Protein AF-A0A9N9A203-F1 (afdb_monomer_lite)

Organism: NCBI:txid144679

Structure (mmCIF, N/CA/C/O backbone):
data_AF-A0A9N9A203-F1
#
_entry.id   AF-A0A9N9A203-F1
#
loop_
_atom_site.group_PDB
_atom_site.id
_atom_site.type_symbol
_atom_site.label_atom_id
_atom_site.label_alt_id
_atom_site.label_comp_id
_atom_site.label_asym_id
_atom_site.label_entity_id
_atom_site.label_seq_id
_atom_site.pdbx_PDB_ins_code
_atom_site.Cartn_x
_atom_site.Cartn_y
_atom_site.Cartn_z
_atom_site.occupancy
_atom_site.B_iso_or_equiv
_atom_site.auth_seq_id
_atom_site.auth_comp_id
_atom_site.auth_asym_id
_atom_site.auth_atom_id
_atom_site.pdbx_PDB_model_num
ATOM 1 N N . MET A 1 1 ? 2.656 55.338 90.020 1.00 37.34 1 MET A N 1
ATOM 2 C CA . MET A 1 1 ? 3.666 54.488 89.357 1.00 37.34 1 MET A CA 1
ATOM 3 C C . MET A 1 1 ? 3.188 54.064 87.969 1.00 37.34 1 MET A C 1
ATOM 5 O O . MET A 1 1 ? 2.503 53.056 87.895 1.00 37.34 1 MET A O 1
ATOM 9 N N . ASP A 1 2 ? 3.534 54.689 86.835 1.00 36.19 2 ASP A N 1
ATOM 10 C CA . ASP A 1 2 ? 3.728 56.110 86.423 1.00 36.19 2 ASP A CA 1
ATOM 11 C C . ASP A 1 2 ? 4.082 56.111 84.905 1.00 36.19 2 ASP A C 1
ATOM 13 O O . ASP A 1 2 ? 4.699 55.153 84.449 1.00 36.19 2 ASP A O 1
ATOM 17 N N . SER A 1 3 ? 3.731 57.083 84.047 1.00 38.19 3 SER A N 1
ATOM 18 C CA . SER A 1 3 ? 2.961 58.323 84.250 1.00 38.19 3 SER A CA 1
ATOM 19 C C . SER A 1 3 ? 2.196 58.797 82.992 1.00 38.19 3 SER A C 1
ATOM 21 O O . SER A 1 3 ? 2.458 58.380 81.868 1.00 38.19 3 SER A O 1
ATOM 23 N N . THR A 1 4 ? 1.253 59.704 83.244 1.00 40.56 4 THR A N 1
ATOM 24 C CA . THR A 1 4 ? 0.396 60.546 82.383 1.00 40.56 4 THR A CA 1
ATOM 25 C C . THR A 1 4 ? 1.096 61.336 81.245 1.00 40.56 4 THR A C 1
ATOM 27 O O . THR A 1 4 ? 2.114 61.960 81.507 1.00 40.56 4 THR A O 1
ATOM 30 N N . THR A 1 5 ? 0.459 61.363 80.053 1.00 45.62 5 THR A N 1
ATOM 31 C CA . THR A 1 5 ? 0.263 62.450 79.033 1.00 45.62 5 THR A CA 1
ATOM 32 C C . THR A 1 5 ? 1.380 63.440 78.635 1.00 45.62 5 THR A C 1
ATOM 34 O O . THR A 1 5 ? 2.118 63.900 79.490 1.00 45.62 5 THR A O 1
ATOM 37 N N . ILE A 1 6 ? 1.364 63.869 77.349 1.00 46.03 6 ILE A N 1
ATOM 38 C CA . ILE A 1 6 ? 1.672 65.208 76.737 1.00 46.03 6 ILE A CA 1
ATOM 39 C C . ILE A 1 6 ? 2.126 64.968 75.271 1.00 46.03 6 ILE A C 1
ATOM 41 O O . ILE A 1 6 ? 2.871 64.019 75.056 1.00 46.03 6 ILE A O 1
ATOM 45 N N . ILE A 1 7 ? 1.842 65.744 74.212 1.00 45.97 7 ILE A N 1
ATOM 46 C CA . ILE A 1 7 ? 0.834 66.744 73.773 1.00 45.97 7 ILE A CA 1
ATOM 47 C C . ILE A 1 7 ? 1.373 67.301 72.414 1.00 45.97 7 ILE A C 1
ATOM 49 O O . ILE A 1 7 ? 2.584 67.270 72.229 1.00 45.97 7 ILE A O 1
ATOM 53 N N . GLU A 1 8 ? 0.493 67.767 71.511 1.00 40.31 8 GLU A N 1
ATOM 54 C CA . GLU A 1 8 ? 0.685 68.743 70.389 1.00 40.31 8 GLU A CA 1
ATOM 55 C C . GLU A 1 8 ? 1.878 68.633 69.391 1.00 40.31 8 GLU A C 1
ATOM 57 O O . GLU A 1 8 ? 3.028 68.374 69.716 1.00 40.31 8 GLU A O 1
ATOM 62 N N . GLU A 1 9 ? 1.584 68.641 68.084 1.00 41.91 9 GLU A N 1
ATOM 63 C CA . GLU A 1 9 ? 1.765 69.775 67.142 1.00 41.91 9 GLU A CA 1
ATOM 64 C C . GLU A 1 9 ? 3.180 70.384 67.049 1.00 41.91 9 GLU A C 1
ATOM 66 O O . GLU A 1 9 ? 3.691 70.974 67.995 1.00 41.91 9 GLU A O 1
ATOM 71 N N . THR A 1 10 ? 3.747 70.424 65.835 1.00 40.91 10 THR A N 1
ATOM 72 C CA . THR A 1 10 ? 3.875 71.699 65.089 1.00 40.91 10 THR A CA 1
ATOM 73 C C . THR A 1 10 ? 4.387 71.514 63.651 1.00 40.91 10 THR A C 1
ATOM 75 O O . THR A 1 10 ? 5.357 70.813 63.388 1.00 40.91 10 THR A O 1
ATOM 78 N N . SER A 1 11 ? 3.688 72.184 62.733 1.00 40.00 11 SER A N 1
ATOM 79 C CA . SER A 1 11 ? 4.176 72.991 61.601 1.00 40.00 11 SER A CA 1
ATOM 80 C C . SER A 1 11 ? 5.562 72.744 60.983 1.00 40.00 11 SER A C 1
ATOM 82 O O . SER A 1 11 ? 6.580 72.956 61.633 1.00 40.00 11 SER A O 1
ATOM 84 N N . ASN A 1 12 ? 5.572 72.490 59.665 1.00 38.88 12 ASN A N 1
ATOM 85 C CA . ASN A 1 12 ? 6.466 73.062 58.630 1.00 38.88 12 ASN A CA 1
ATOM 86 C C . ASN A 1 12 ? 6.168 72.363 57.281 1.00 38.88 12 ASN A C 1
ATOM 88 O O . ASN A 1 12 ? 5.884 71.171 57.279 1.00 38.88 12 ASN A O 1
ATOM 92 N N . THR A 1 13 ? 6.204 72.975 56.093 1.00 44.25 13 THR A N 1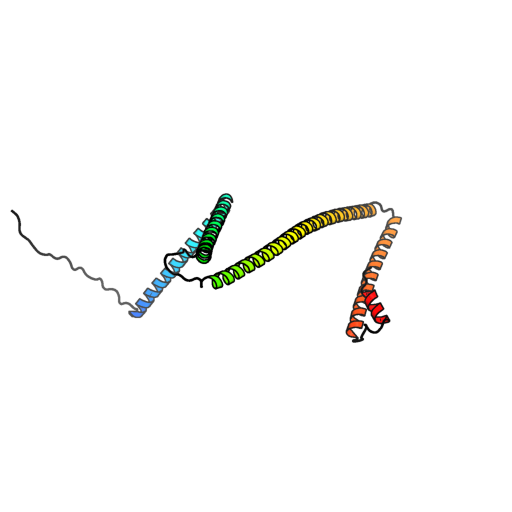
ATOM 93 C CA . THR A 1 13 ? 6.355 74.383 55.669 1.00 44.25 13 THR A CA 1
ATOM 94 C C . THR A 1 13 ? 5.707 74.508 54.283 1.00 44.25 13 THR A C 1
ATOM 96 O O . THR A 1 13 ? 5.840 73.594 53.471 1.00 44.25 13 THR A O 1
ATOM 99 N N . LEU A 1 14 ? 5.032 75.625 53.983 1.00 52.59 14 LEU A N 1
ATOM 100 C CA . LEU A 1 14 ? 4.662 75.962 52.602 1.00 52.59 14 LEU A CA 1
ATOM 101 C C . LEU A 1 14 ? 5.890 76.516 51.861 1.00 52.59 14 LEU A C 1
ATOM 103 O O . LEU A 1 14 ? 6.410 77.557 52.251 1.00 52.59 14 LEU A O 1
ATOM 107 N N . GLU A 1 15 ? 6.279 75.882 50.757 1.00 42.28 15 GLU A N 1
ATOM 108 C CA . GLU A 1 15 ? 7.056 76.512 49.680 1.00 42.28 15 GLU A CA 1
ATOM 109 C C . GLU A 1 15 ? 6.393 76.223 48.318 1.00 42.28 15 GLU A C 1
ATOM 111 O O . GLU A 1 15 ? 5.567 75.308 48.223 1.00 42.28 15 GLU A O 1
ATOM 116 N N . PRO A 1 16 ? 6.625 77.065 47.292 1.00 50.66 16 PRO A N 1
ATOM 117 C CA . PRO A 1 16 ? 5.573 77.376 46.327 1.00 50.66 16 PRO A CA 1
ATOM 118 C C . PRO A 1 16 ? 5.550 76.450 45.110 1.00 50.66 16 PRO A C 1
ATOM 120 O O . PRO A 1 16 ? 6.582 75.986 44.631 1.00 50.66 16 PRO A O 1
ATOM 123 N N . GLN A 1 17 ? 4.358 76.279 44.538 1.00 44.78 17 GLN A N 1
ATOM 124 C CA . GLN A 1 17 ? 4.190 75.751 43.185 1.00 44.78 17 GLN A CA 1
ATOM 125 C C . GLN A 1 17 ? 4.833 76.717 42.169 1.00 44.78 17 GLN A C 1
ATOM 127 O O . GLN A 1 17 ? 4.413 77.876 42.119 1.00 44.78 17 GLN A O 1
ATOM 132 N N . PRO A 1 18 ? 5.797 76.285 41.336 1.00 50.44 18 PRO A N 1
ATOM 133 C CA . PRO A 1 18 ? 6.152 77.031 40.139 1.00 50.44 18 PRO A CA 1
ATOM 134 C C . PRO A 1 18 ? 5.018 76.895 39.116 1.00 50.44 18 PRO A C 1
ATOM 136 O O . PRO A 1 18 ? 4.549 75.791 38.834 1.00 50.44 18 PRO A O 1
ATOM 139 N N . GLU A 1 19 ? 4.575 78.024 38.569 1.00 48.50 19 GLU A N 1
ATOM 140 C CA . GLU A 1 19 ? 3.502 78.072 37.575 1.00 48.50 19 GLU A CA 1
ATOM 141 C C . GLU A 1 19 ? 3.864 77.221 36.350 1.00 48.50 19 GLU A C 1
ATOM 143 O O . GLU A 1 19 ? 4.908 77.415 35.721 1.00 48.50 19 GLU A O 1
ATOM 148 N N . THR A 1 20 ? 2.998 76.268 35.996 1.00 53.94 20 THR A N 1
ATOM 149 C CA . THR A 1 20 ? 3.141 75.539 34.735 1.00 53.94 20 THR A CA 1
ATOM 150 C C . THR A 1 20 ? 2.727 76.460 33.584 1.00 53.94 20 THR A C 1
ATOM 152 O O . THR A 1 20 ? 1.673 77.098 33.664 1.00 53.94 20 THR A O 1
ATOM 155 N N . PRO A 1 21 ? 3.534 76.572 32.511 1.00 55.28 21 PRO A N 1
ATOM 156 C CA . PRO A 1 21 ? 3.180 77.407 31.372 1.00 55.28 21 PRO A CA 1
ATOM 157 C C . PRO A 1 21 ? 1.880 76.896 30.748 1.00 55.28 21 PRO A C 1
ATOM 159 O O . PRO A 1 21 ? 1.674 75.686 30.650 1.00 55.28 21 PRO A O 1
ATOM 162 N N . ALA A 1 22 ? 1.017 77.829 30.338 1.00 54.28 22 ALA A N 1
ATOM 163 C CA . ALA A 1 22 ? -0.314 77.540 29.814 1.00 54.28 22 ALA A CA 1
ATOM 164 C C . ALA A 1 22 ? -0.284 76.388 28.797 1.00 54.28 22 ALA A C 1
ATOM 166 O O . ALA A 1 22 ? 0.347 76.507 27.743 1.00 54.28 22 ALA A O 1
ATOM 167 N N . SER A 1 23 ? -0.973 75.284 29.116 1.00 57.28 23 SER A N 1
ATOM 168 C CA . SER A 1 23 ? -1.097 74.159 28.190 1.00 57.28 23 SER A CA 1
ATOM 169 C C . SER A 1 23 ? -1.767 74.663 26.914 1.00 57.28 23 SER A C 1
ATOM 171 O O . SER A 1 23 ? -2.907 75.127 26.934 1.00 57.28 23 SER A O 1
ATOM 173 N N . LEU A 1 24 ? -1.026 74.604 25.806 1.00 63.25 24 LEU A N 1
ATOM 174 C CA . LEU A 1 24 ? -1.496 74.969 24.465 1.00 63.25 24 LEU A CA 1
ATOM 175 C C . LEU A 1 24 ? -2.589 74.020 23.952 1.00 63.25 24 LEU A C 1
ATOM 177 O O . LEU A 1 24 ? -3.219 74.304 22.936 1.00 63.25 24 LEU A O 1
ATOM 181 N N . PHE A 1 25 ? -2.798 72.910 24.656 1.00 64.44 25 PHE A N 1
ATOM 182 C CA . PHE A 1 25 ? -3.767 71.876 24.352 1.00 64.44 25 PHE A CA 1
ATOM 183 C C . PHE A 1 25 ? -4.941 71.966 25.319 1.00 64.44 25 PHE A C 1
ATOM 185 O O . PHE A 1 25 ? -4.781 72.161 26.526 1.00 64.44 25 PHE A O 1
ATOM 192 N N . THR A 1 26 ? -6.150 71.784 24.798 1.00 84.44 26 THR A N 1
ATOM 193 C CA . THR A 1 26 ? -7.318 71.570 25.648 1.00 84.44 26 THR A CA 1
ATOM 194 C C . THR A 1 26 ? -7.123 70.295 26.473 1.00 84.44 26 THR A C 1
ATOM 196 O O . THR A 1 26 ? -6.464 69.351 26.040 1.00 84.44 26 THR A O 1
ATOM 199 N N . SER A 1 27 ? -7.746 70.218 27.654 1.00 83.19 27 SER A N 1
ATOM 200 C CA . SER A 1 27 ? -7.610 69.055 28.552 1.00 83.19 27 SER A CA 1
ATOM 201 C C . SER A 1 27 ? -7.903 67.705 27.877 1.00 83.19 27 SER A C 1
ATOM 203 O O . SER A 1 27 ? -7.365 66.695 28.316 1.00 83.19 27 SER A O 1
ATOM 205 N N . LYS A 1 28 ? -8.724 67.681 26.816 1.00 82.44 28 LYS A N 1
ATOM 206 C CA . LYS A 1 28 ? -9.018 66.476 26.025 1.00 82.44 28 LYS A CA 1
ATOM 207 C C . LYS A 1 28 ? -7.924 66.134 25.014 1.00 82.44 28 LYS A C 1
ATOM 209 O O . LYS A 1 28 ? -7.669 64.963 24.776 1.00 82.44 28 LYS A O 1
ATOM 214 N N . GLU A 1 29 ? -7.290 67.133 24.406 1.00 84.75 29 GLU A N 1
ATOM 215 C CA . GLU A 1 29 ? -6.154 66.917 23.503 1.00 84.75 29 GLU A CA 1
ATOM 216 C C . GLU A 1 29 ? -4.938 66.407 24.279 1.00 84.75 29 GLU A C 1
ATOM 218 O O . GLU A 1 29 ? -4.243 65.520 23.795 1.00 84.75 29 GLU A O 1
ATOM 223 N N . GLN A 1 30 ? -4.734 66.896 25.506 1.00 86.81 30 GLN A N 1
ATOM 224 C CA . GLN A 1 30 ? -3.696 66.381 26.395 1.00 86.81 30 GLN A CA 1
ATOM 225 C C . GLN A 1 30 ? -3.968 64.921 26.805 1.00 86.81 30 GLN A C 1
ATOM 227 O O . GLN A 1 30 ? -3.083 64.088 26.662 1.00 86.81 30 GLN A O 1
ATOM 232 N N . GLU A 1 31 ? -5.211 64.570 27.163 1.00 89.69 31 GLU A N 1
ATOM 233 C CA . GLU A 1 31 ? -5.604 63.173 27.431 1.00 89.69 31 GLU A CA 1
ATOM 234 C C . GLU A 1 31 ? -5.362 62.252 26.211 1.00 89.69 31 GLU A C 1
ATOM 236 O O . GLU A 1 31 ? -4.875 61.130 26.345 1.00 89.69 31 GLU A O 1
ATOM 241 N N . VAL A 1 32 ? -5.647 62.731 24.992 1.00 89.44 32 VAL A N 1
ATOM 242 C CA . VAL A 1 32 ? -5.385 61.990 23.743 1.00 89.44 32 VAL A CA 1
ATOM 243 C C . VAL A 1 32 ? -3.886 61.815 23.474 1.00 89.44 32 VAL A C 1
ATOM 245 O O . VAL A 1 32 ? -3.487 60.755 22.985 1.00 89.44 32 VAL A O 1
ATOM 248 N N . LEU A 1 33 ? -3.054 62.810 23.795 1.00 88.81 33 LEU A N 1
ATOM 249 C CA . LEU A 1 33 ? -1.595 62.698 23.698 1.00 88.81 33 LEU A CA 1
ATOM 250 C C . LEU A 1 33 ? -1.048 61.678 24.705 1.00 88.81 33 LEU A C 1
ATOM 252 O O . LEU A 1 33 ? -0.274 60.810 24.301 1.00 88.81 33 LEU A O 1
ATOM 256 N N . ASP A 1 34 ? -1.523 61.702 25.952 1.00 92.19 34 ASP A N 1
ATOM 257 C CA . ASP A 1 34 ? -1.140 60.737 26.990 1.00 92.19 34 ASP A CA 1
ATOM 258 C C . ASP A 1 34 ? -1.508 59.296 26.572 1.00 92.19 34 ASP A C 1
ATOM 260 O O . ASP A 1 34 ? -0.690 58.376 26.679 1.00 92.19 34 ASP A O 1
ATOM 264 N N . TYR A 1 35 ? -2.706 59.080 26.003 1.00 94.44 35 TYR A N 1
ATOM 265 C CA . TYR A 1 35 ? -3.080 57.776 25.436 1.00 94.44 35 TYR A CA 1
ATOM 266 C C . TYR A 1 35 ? -2.210 57.374 24.237 1.00 94.44 35 TYR A C 1
ATOM 268 O O . TYR A 1 35 ? -1.921 56.188 24.072 1.00 94.44 35 TYR A O 1
ATOM 276 N N . PHE A 1 36 ? -1.790 58.319 23.390 1.00 94.44 36 PHE A N 1
ATOM 277 C CA . PHE A 1 36 ? -0.940 58.028 22.233 1.00 94.44 36 PHE A CA 1
ATOM 278 C C . PHE A 1 36 ? 0.495 57.664 22.645 1.00 94.44 36 PHE A C 1
ATOM 280 O O . PHE A 1 36 ? 1.083 56.735 22.080 1.00 94.44 36 PHE A O 1
ATOM 287 N N . GLU A 1 37 ? 1.045 58.336 23.657 1.00 93.56 37 GLU A N 1
ATOM 288 C CA . GLU A 1 37 ? 2.329 57.984 24.266 1.00 93.56 37 GLU A CA 1
ATOM 289 C C . GLU A 1 37 ? 2.251 56.603 24.931 1.00 93.56 37 GLU A C 1
ATOM 291 O O . GLU A 1 37 ? 3.073 55.730 24.640 1.00 93.56 37 GLU A O 1
ATOM 296 N N . HIS A 1 38 ? 1.205 56.343 25.723 1.00 94.62 38 HIS A N 1
ATOM 297 C CA . HIS A 1 38 ? 0.997 55.042 26.359 1.00 94.62 38 HIS A CA 1
ATOM 298 C C . HIS A 1 38 ? 0.816 53.903 25.339 1.00 94.62 38 HIS A C 1
ATOM 300 O O . HIS A 1 38 ? 1.399 52.828 25.492 1.00 94.62 38 HIS A O 1
ATOM 306 N N . LEU A 1 39 ? 0.071 54.138 24.253 1.00 94.31 39 LEU A N 1
ATOM 307 C CA . LEU A 1 39 ? -0.080 53.184 23.153 1.00 94.31 39 LEU A CA 1
ATOM 308 C C . LEU A 1 39 ? 1.260 52.911 22.455 1.00 94.31 39 LEU A C 1
ATOM 310 O O . LEU A 1 39 ? 1.580 51.758 22.165 1.00 94.31 39 LEU A O 1
ATOM 314 N N . SER A 1 40 ? 2.059 53.952 22.215 1.00 92.94 40 SER A N 1
ATOM 315 C CA . SER A 1 40 ? 3.391 53.829 21.608 1.00 92.94 40 SER A CA 1
ATOM 316 C C . SER A 1 40 ? 4.339 53.017 22.497 1.00 92.94 40 SER A C 1
ATOM 318 O O . SER A 1 40 ? 5.032 52.122 22.007 1.00 92.94 40 SER A O 1
ATOM 320 N N . TRP A 1 41 ? 4.302 53.255 23.812 1.00 95.75 41 TRP A N 1
ATOM 321 C CA . TRP A 1 41 ? 5.045 52.489 24.812 1.00 95.75 41 TRP A CA 1
ATOM 322 C C . TRP A 1 41 ? 4.622 51.010 24.849 1.00 95.75 41 TRP A C 1
ATOM 324 O O . TRP A 1 41 ? 5.479 50.128 24.797 1.00 95.75 41 TRP A O 1
ATOM 334 N N . LEU A 1 42 ? 3.314 50.716 24.836 1.00 94.44 42 LEU A N 1
ATOM 335 C CA . LEU A 1 42 ? 2.792 49.343 24.769 1.00 94.44 42 LEU A CA 1
ATOM 336 C C . LEU A 1 42 ? 3.197 48.619 23.474 1.00 94.44 42 LEU A C 1
ATOM 338 O O . LEU A 1 42 ? 3.538 47.435 23.507 1.00 94.44 42 LEU A O 1
ATOM 342 N N . ILE A 1 43 ? 3.193 49.314 22.331 1.00 93.19 43 ILE A N 1
ATOM 343 C CA . ILE A 1 43 ? 3.655 48.758 21.049 1.00 93.19 43 ILE A CA 1
ATOM 344 C C . ILE A 1 43 ? 5.148 48.413 21.115 1.00 93.19 43 ILE A C 1
ATOM 346 O O . ILE A 1 43 ? 5.554 47.373 20.592 1.00 93.19 43 ILE A O 1
ATOM 350 N N . GLN A 1 44 ? 5.966 49.245 21.764 1.00 94.62 44 GLN A N 1
ATOM 351 C CA . GLN A 1 44 ? 7.391 48.967 21.927 1.00 94.62 44 GLN A CA 1
ATOM 352 C C . GLN A 1 44 ? 7.646 47.795 22.888 1.00 94.62 44 GLN A C 1
ATOM 354 O O . GLN A 1 44 ? 8.342 46.855 22.504 1.00 94.62 44 GLN A O 1
ATOM 359 N N . GLN A 1 45 ? 7.014 47.789 24.068 1.00 94.12 45 GLN A N 1
ATOM 360 C CA . GLN A 1 45 ? 7.040 46.661 25.011 1.00 94.12 45 GLN A CA 1
ATOM 361 C C . GLN A 1 45 ? 6.689 45.341 24.316 1.00 94.12 45 GLN A C 1
ATOM 363 O O . GLN A 1 45 ? 7.393 44.343 24.463 1.00 94.12 45 GLN A O 1
ATOM 368 N N . ARG A 1 46 ? 5.626 45.335 23.501 1.00 91.62 46 ARG A N 1
ATOM 369 C CA . ARG A 1 46 ? 5.205 44.153 22.745 1.00 91.62 46 ARG A CA 1
ATOM 370 C C . ARG A 1 46 ? 6.309 43.626 21.823 1.00 91.62 46 ARG A C 1
ATOM 372 O O . ARG A 1 46 ? 6.562 42.425 21.842 1.00 91.62 46 ARG A O 1
ATOM 379 N N . ARG A 1 47 ? 6.982 44.495 21.058 1.00 91.81 47 ARG A N 1
ATOM 380 C CA . ARG A 1 47 ? 8.100 44.090 20.179 1.00 91.81 47 ARG A CA 1
ATOM 381 C C . ARG A 1 47 ? 9.276 43.525 20.972 1.00 91.81 47 ARG A C 1
ATOM 383 O O . ARG A 1 47 ? 9.882 42.547 20.548 1.00 91.81 47 ARG A O 1
ATOM 390 N N . GLU A 1 48 ? 9.592 44.116 22.123 1.00 92.44 48 GLU A N 1
ATOM 391 C CA . GLU A 1 48 ? 10.655 43.621 23.004 1.00 92.44 48 GLU A CA 1
ATOM 392 C C . GLU A 1 48 ? 10.336 42.205 23.515 1.00 92.44 48 GLU A C 1
ATOM 394 O O . GLU A 1 48 ? 11.188 41.319 23.430 1.00 92.44 48 GLU A O 1
ATOM 399 N N . TYR A 1 49 ? 9.095 41.944 23.943 1.00 92.00 49 TYR A N 1
ATOM 400 C CA . TYR A 1 49 ? 8.656 40.599 24.331 1.00 92.00 49 TYR A CA 1
ATOM 401 C C . TYR A 1 49 ? 8.619 39.609 23.157 1.00 92.00 49 TYR A C 1
ATOM 403 O O . TYR A 1 49 ? 9.072 38.477 23.320 1.00 92.00 49 TYR A O 1
ATOM 411 N N . GLU A 1 50 ? 8.146 40.017 21.975 1.00 90.94 50 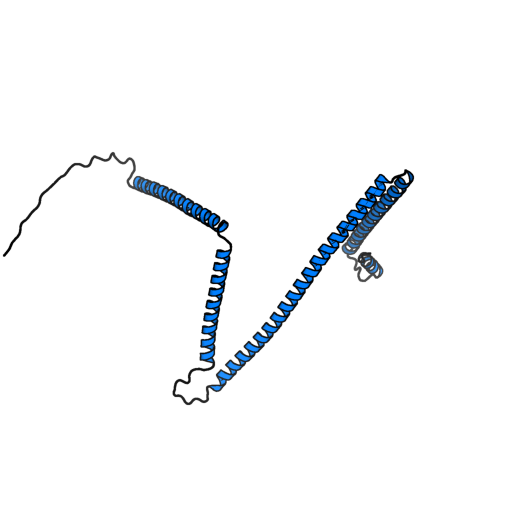GLU A N 1
ATOM 412 C CA . GLU A 1 50 ? 8.159 39.181 20.765 1.00 90.94 50 GLU A CA 1
ATOM 413 C C . GLU A 1 50 ? 9.599 38.760 20.402 1.00 90.94 50 GLU A C 1
ATOM 415 O O . GLU A 1 50 ? 9.856 37.571 20.210 1.00 90.94 50 GLU A O 1
ATOM 420 N N . HIS A 1 51 ? 10.571 39.679 20.449 1.00 89.19 51 HIS A N 1
ATOM 421 C CA . HIS A 1 51 ? 11.989 39.354 20.243 1.00 89.19 51 HIS A CA 1
ATOM 422 C C . HIS A 1 51 ? 12.594 38.467 21.345 1.00 89.19 51 HIS A C 1
ATOM 424 O O . HIS A 1 51 ? 13.451 37.630 21.054 1.00 89.19 51 HIS A O 1
ATOM 430 N N . ILE A 1 52 ? 12.176 38.611 22.609 1.00 90.38 52 ILE A N 1
ATOM 431 C CA . ILE A 1 52 ? 12.623 37.726 23.700 1.00 90.38 52 ILE A CA 1
ATOM 432 C C . ILE A 1 52 ? 12.114 36.296 23.473 1.00 90.38 52 ILE A C 1
ATOM 434 O O . ILE A 1 52 ? 12.899 35.352 23.585 1.00 90.38 52 ILE A O 1
ATOM 438 N N . ILE A 1 53 ? 10.837 36.134 23.113 1.00 85.88 53 ILE A N 1
ATOM 439 C CA . ILE A 1 53 ? 10.214 34.832 22.829 1.00 85.88 53 ILE A CA 1
ATOM 440 C C . ILE A 1 53 ? 10.863 34.182 21.604 1.00 85.88 53 ILE A C 1
ATOM 442 O O . ILE A 1 53 ? 11.204 33.000 21.640 1.00 85.88 53 ILE A O 1
ATOM 446 N N . GLU A 1 54 ? 11.101 34.945 20.537 1.00 86.50 54 GLU A N 1
ATOM 447 C CA . GLU A 1 54 ? 11.763 34.449 19.329 1.00 86.50 54 GLU A CA 1
ATOM 448 C C . GLU A 1 54 ? 13.199 33.982 19.627 1.00 86.50 54 GLU A C 1
ATOM 450 O O . GLU A 1 54 ? 13.599 32.887 19.229 1.00 86.50 54 GLU A O 1
ATOM 455 N N . ARG A 1 55 ? 13.956 34.747 20.425 1.00 83.44 55 ARG A N 1
ATOM 456 C CA . ARG A 1 55 ? 15.317 34.383 20.847 1.00 83.44 55 ARG A CA 1
ATOM 457 C C . ARG A 1 55 ? 15.349 33.150 21.753 1.00 83.44 55 ARG A C 1
ATOM 459 O O . ARG A 1 55 ? 16.255 32.329 21.616 1.00 83.44 55 ARG A O 1
ATOM 466 N N . GLN A 1 56 ? 14.380 33.001 22.658 1.00 81.19 56 GLN A N 1
ATOM 467 C CA . GLN A 1 56 ? 14.219 31.789 23.470 1.00 81.19 56 GLN A CA 1
ATOM 468 C C . GLN A 1 56 ? 13.887 30.580 22.591 1.00 81.19 56 GLN A C 1
ATOM 470 O O . GLN A 1 56 ? 14.550 29.553 22.707 1.00 81.19 56 GLN A O 1
ATOM 475 N N . THR A 1 57 ? 12.953 30.733 21.649 1.00 78.62 57 THR A N 1
ATOM 476 C CA . THR A 1 57 ? 12.570 29.690 20.684 1.00 78.62 57 THR A CA 1
ATOM 477 C C . THR A 1 57 ? 13.769 29.233 19.849 1.00 78.62 57 THR A C 1
ATOM 479 O O . THR A 1 57 ? 14.011 28.035 19.714 1.00 78.62 57 THR A O 1
ATOM 482 N N . GLN A 1 58 ? 14.578 30.168 19.341 1.00 77.06 58 GLN A N 1
ATOM 483 C CA . GLN A 1 58 ? 15.797 29.855 18.588 1.00 77.06 58 GLN A CA 1
ATOM 484 C C . GLN A 1 58 ? 16.860 29.159 19.458 1.00 77.06 58 GLN A C 1
ATOM 486 O O . GLN A 1 58 ? 17.479 28.197 19.006 1.00 77.06 58 GLN A O 1
ATOM 491 N N . GLN A 1 59 ? 17.046 29.577 20.717 1.00 74.88 59 GLN A N 1
ATOM 492 C CA . GLN A 1 59 ? 17.943 28.886 21.655 1.00 74.88 59 GLN A CA 1
ATOM 493 C C . GLN A 1 59 ? 17.453 27.480 22.021 1.00 74.88 59 GLN A C 1
ATOM 495 O O . GLN A 1 59 ? 18.270 26.580 22.209 1.00 74.88 59 GLN A O 1
ATOM 500 N N . GLU A 1 60 ? 16.144 27.273 22.137 1.00 69.56 60 GLU A N 1
ATOM 501 C CA . GLU A 1 60 ? 15.556 25.967 22.428 1.00 69.56 60 GLU A CA 1
ATOM 502 C C . GLU A 1 60 ? 15.656 25.030 21.217 1.00 69.56 60 GLU A C 1
ATOM 504 O O . GLU A 1 60 ? 16.027 23.871 21.380 1.00 69.56 60 GLU A O 1
ATOM 509 N N . GLN A 1 61 ? 15.473 25.542 19.995 1.00 64.38 61 GLN A N 1
ATOM 510 C CA . GLN A 1 61 ? 15.728 24.802 18.754 1.00 64.38 61 GLN A CA 1
ATOM 511 C C . GLN A 1 61 ? 17.213 24.440 18.575 1.00 64.38 61 GLN A C 1
ATOM 513 O O . GLN A 1 61 ? 17.521 23.306 18.212 1.00 64.38 61 GLN A O 1
ATOM 518 N N . GLN A 1 62 ? 18.142 25.350 18.887 1.00 63.56 62 GLN A N 1
ATOM 519 C CA . GLN A 1 62 ? 19.584 25.056 18.873 1.00 63.56 62 GLN A CA 1
ATOM 520 C C . GLN A 1 62 ? 19.951 23.996 19.924 1.00 63.56 62 GLN A C 1
ATOM 522 O O . GLN A 1 62 ? 20.608 23.010 19.597 1.00 63.56 62 GLN A O 1
ATOM 527 N N . LYS A 1 63 ? 19.432 24.105 21.154 1.00 60.34 63 LYS A N 1
ATOM 528 C CA . LYS A 1 63 ? 19.609 23.070 22.187 1.00 60.34 63 LYS A CA 1
ATOM 529 C C . LYS A 1 63 ? 18.949 21.740 21.820 1.00 60.34 63 LYS A C 1
ATOM 531 O O . LYS A 1 63 ? 19.476 20.698 22.193 1.00 60.34 63 LYS A O 1
ATOM 536 N N . ALA A 1 64 ? 17.831 21.744 21.097 1.00 56.03 64 ALA A N 1
ATOM 537 C CA . ALA A 1 64 ? 17.186 20.529 20.600 1.00 56.03 64 ALA A CA 1
ATOM 538 C C . ALA A 1 64 ? 17.992 19.859 19.473 1.00 56.03 64 ALA A C 1
ATOM 540 O O . ALA A 1 64 ? 17.996 18.633 19.390 1.00 56.03 64 ALA A O 1
ATOM 541 N N . ALA A 1 65 ? 18.711 20.635 18.656 1.00 58.53 65 ALA A N 1
ATOM 542 C CA . ALA A 1 65 ? 19.654 20.117 17.663 1.00 58.53 65 ALA A CA 1
ATOM 543 C C . ALA A 1 65 ? 20.944 19.552 18.296 1.00 58.53 65 ALA A C 1
ATOM 545 O O . ALA A 1 65 ? 21.539 18.626 17.748 1.00 58.53 65 ALA A O 1
ATOM 546 N N . GLU A 1 66 ? 21.361 20.074 19.454 1.00 59.78 66 GLU A N 1
ATOM 547 C CA . GLU A 1 66 ? 22.556 19.625 20.190 1.00 59.78 66 GLU A CA 1
ATOM 548 C C . GLU A 1 66 ? 22.272 18.549 21.264 1.00 59.78 66 GLU A C 1
ATOM 550 O O . GLU A 1 66 ? 23.200 17.898 21.752 1.00 59.78 66 GLU A O 1
ATOM 555 N N . SER A 1 67 ? 21.008 18.317 21.647 1.00 54.59 67 SER A N 1
ATOM 556 C CA . SER A 1 67 ? 20.645 17.294 22.641 1.00 54.59 67 SER A CA 1
ATOM 557 C C . SER A 1 67 ? 20.582 15.895 22.010 1.00 54.59 67 SER A C 1
ATOM 559 O O . SER A 1 67 ? 19.932 15.710 20.980 1.00 54.59 67 SER A O 1
ATOM 561 N N . PRO A 1 68 ? 21.203 14.863 22.614 1.00 57.91 68 PRO A N 1
ATOM 562 C CA . PRO A 1 68 ? 21.269 13.540 22.006 1.00 57.91 68 PRO A CA 1
ATOM 563 C C . PRO A 1 68 ? 19.890 12.855 21.936 1.00 57.91 68 PRO A C 1
ATOM 565 O O . PRO A 1 68 ? 19.052 13.042 22.829 1.00 57.91 68 PRO A O 1
ATOM 568 N N . PRO A 1 69 ? 19.678 11.941 20.964 1.00 63.97 69 PRO A N 1
ATOM 569 C CA . PRO A 1 69 ? 18.404 11.237 20.766 1.00 63.97 69 PRO A CA 1
ATOM 570 C C . PRO A 1 69 ? 17.928 10.441 21.994 1.00 63.97 69 PRO A C 1
ATOM 572 O O . PRO A 1 69 ? 16.748 10.114 22.098 1.00 63.97 69 PRO A O 1
ATOM 575 N N . ALA A 1 70 ? 18.809 10.169 22.962 1.00 62.28 70 ALA A N 1
ATOM 576 C CA . ALA A 1 70 ? 18.481 9.514 24.227 1.00 62.28 70 ALA A CA 1
ATOM 577 C C . ALA A 1 70 ? 17.365 10.218 25.028 1.00 62.28 70 ALA A C 1
ATOM 579 O O . ALA A 1 70 ? 16.546 9.536 25.646 1.00 62.28 70 ALA A O 1
ATOM 580 N N . ASN A 1 71 ? 17.292 11.556 25.005 1.00 68.62 71 ASN A N 1
ATOM 581 C CA . ASN A 1 71 ? 16.238 12.294 25.712 1.00 68.62 71 ASN A CA 1
ATOM 582 C C . ASN A 1 71 ? 14.887 12.196 24.988 1.00 68.62 71 ASN A C 1
ATOM 584 O O . ASN A 1 71 ? 13.867 11.968 25.637 1.00 68.62 71 ASN A O 1
ATOM 588 N N . ALA A 1 72 ? 14.883 12.273 23.654 1.00 69.94 72 ALA A N 1
ATOM 589 C CA . ALA A 1 72 ? 13.685 12.058 22.842 1.00 69.94 72 ALA A CA 1
ATOM 590 C C . ALA A 1 72 ? 13.149 10.621 22.991 1.00 69.94 72 ALA A C 1
ATOM 592 O O . ALA A 1 72 ? 11.950 10.423 23.173 1.00 69.94 72 ALA A O 1
ATOM 593 N N . ILE A 1 73 ? 14.041 9.621 23.015 1.00 75.69 73 ILE A N 1
ATOM 594 C CA . ILE A 1 73 ? 13.690 8.215 23.273 1.00 75.69 73 ILE A CA 1
ATOM 595 C C . ILE A 1 73 ? 13.098 8.051 24.680 1.00 75.69 73 ILE A C 1
ATOM 597 O O . ILE A 1 73 ? 12.055 7.415 24.823 1.00 75.69 73 ILE A O 1
ATOM 601 N N . LYS A 1 74 ? 13.696 8.657 25.717 1.00 82.81 74 LYS A N 1
ATOM 602 C CA . LYS A 1 74 ? 13.127 8.645 27.077 1.00 82.81 74 LYS A CA 1
ATOM 603 C C . LYS A 1 74 ? 11.748 9.299 27.135 1.00 82.81 74 LYS A C 1
ATOM 605 O O . LYS A 1 74 ? 10.856 8.752 27.777 1.00 82.81 74 LYS A O 1
ATOM 610 N N . LEU A 1 75 ? 11.554 10.434 26.465 1.00 82.06 75 LEU A N 1
ATOM 611 C CA . LEU A 1 75 ? 10.261 11.116 26.429 1.00 82.06 75 LEU A CA 1
ATOM 612 C C . LEU A 1 75 ? 9.196 10.257 25.727 1.00 82.06 75 LEU A C 1
ATOM 614 O O . LEU A 1 75 ? 8.092 10.128 26.247 1.00 82.06 75 LEU A O 1
ATOM 618 N N . ALA A 1 76 ? 9.547 9.598 24.617 1.00 83.25 76 ALA A N 1
ATOM 619 C CA . ALA A 1 76 ? 8.676 8.654 23.913 1.00 83.25 76 ALA A CA 1
ATOM 620 C C . ALA A 1 76 ? 8.358 7.390 24.742 1.00 83.25 76 ALA A C 1
ATOM 622 O O . ALA A 1 76 ? 7.238 6.878 24.704 1.00 83.25 76 ALA A O 1
ATOM 623 N N . GLN A 1 77 ? 9.312 6.892 25.534 1.00 86.31 77 GLN A N 1
ATOM 624 C CA . GLN A 1 77 ? 9.087 5.792 26.480 1.00 86.31 77 GLN A CA 1
ATOM 625 C C . GLN A 1 77 ? 8.157 6.204 27.629 1.00 86.31 77 GLN A C 1
ATOM 627 O O . GLN A 1 77 ? 7.275 5.441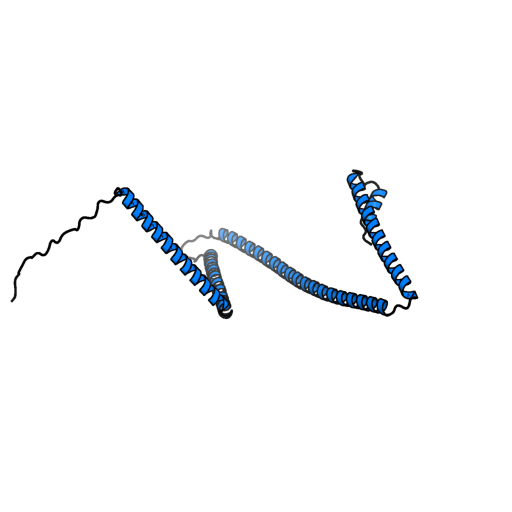 28.011 1.00 86.31 77 GLN A O 1
ATOM 632 N N . VAL A 1 78 ? 8.307 7.418 28.167 1.00 87.81 78 VAL A N 1
ATOM 633 C CA . VAL A 1 78 ? 7.429 7.928 29.232 1.00 87.81 78 VAL A CA 1
ATOM 634 C C . VAL A 1 78 ? 6.025 8.232 28.701 1.00 87.81 78 VAL A C 1
ATOM 636 O O . VAL A 1 78 ? 5.049 7.897 29.370 1.00 87.81 78 VAL A O 1
ATOM 639 N N . SER A 1 79 ? 5.891 8.804 27.500 1.00 88.75 79 SER A N 1
ATOM 640 C CA . SER A 1 79 ? 4.580 9.090 26.905 1.00 88.75 79 SER A CA 1
ATOM 641 C C . SER A 1 79 ? 3.815 7.810 26.558 1.00 88.75 79 SER A C 1
ATOM 643 O O . SER A 1 79 ? 2.645 7.694 26.917 1.00 88.75 79 SER A O 1
ATOM 645 N N . SER A 1 80 ? 4.477 6.809 25.967 1.00 89.75 80 SER A N 1
ATOM 646 C CA . SER A 1 80 ? 3.872 5.491 25.716 1.00 89.75 80 SER A CA 1
ATOM 647 C C . SER A 1 80 ? 3.513 4.752 27.011 1.00 89.75 80 SER A C 1
ATOM 649 O O . SER A 1 80 ? 2.421 4.191 27.106 1.00 89.75 80 SER A O 1
ATOM 651 N N . ALA A 1 81 ? 4.359 4.813 28.046 1.00 90.94 81 ALA A N 1
ATOM 652 C CA . ALA A 1 81 ? 4.048 4.237 29.356 1.00 90.94 81 ALA A CA 1
ATOM 653 C C . ALA A 1 81 ? 2.860 4.927 30.051 1.00 90.94 81 ALA A C 1
ATOM 655 O O . ALA A 1 81 ? 2.089 4.261 30.741 1.00 90.94 81 ALA A O 1
ATOM 656 N N . ASN A 1 82 ? 2.690 6.241 29.886 1.00 89.44 82 ASN A N 1
ATOM 657 C CA . ASN A 1 82 ? 1.538 6.962 30.431 1.00 89.44 82 ASN A CA 1
ATOM 658 C C . ASN A 1 82 ? 0.255 6.642 29.652 1.00 89.44 82 ASN A C 1
ATOM 660 O O . ASN A 1 82 ? -0.735 6.272 30.274 1.00 89.44 82 ASN A O 1
ATOM 664 N N . LEU A 1 83 ? 0.301 6.631 28.316 1.00 91.62 83 LEU A N 1
ATOM 665 C CA . LEU A 1 83 ? -0.836 6.236 27.477 1.00 91.62 83 LEU A CA 1
ATOM 666 C C . LEU A 1 83 ? -1.306 4.801 27.786 1.00 91.62 83 LEU A C 1
ATOM 668 O O . LEU A 1 83 ? -2.507 4.539 27.852 1.00 91.62 83 LEU A O 1
ATOM 672 N N . PHE A 1 84 ? -0.372 3.881 28.055 1.00 91.56 84 PHE A N 1
ATOM 673 C CA . PHE A 1 84 ? -0.700 2.532 28.523 1.00 91.56 84 PHE A CA 1
ATOM 674 C C . PHE A 1 84 ? -1.401 2.533 29.892 1.00 91.56 84 PHE A C 1
ATOM 676 O O . PHE A 1 84 ? -2.396 1.830 30.058 1.00 91.56 84 PHE A O 1
ATOM 683 N N . LYS A 1 85 ? -0.929 3.326 30.868 1.00 93.50 85 LYS A N 1
ATOM 684 C CA . LYS A 1 85 ? -1.588 3.450 32.185 1.00 93.50 85 LYS A CA 1
ATOM 685 C C . LYS A 1 85 ? -3.003 4.004 32.055 1.00 93.50 85 LYS A C 1
ATOM 687 O O . LYS A 1 85 ? -3.912 3.453 32.668 1.00 93.50 85 LYS A O 1
ATOM 692 N N . ASP A 1 86 ? -3.195 5.043 31.247 1.00 91.56 86 ASP A N 1
ATOM 693 C CA . ASP A 1 86 ? -4.507 5.661 31.046 1.00 91.56 86 ASP A CA 1
ATOM 694 C C . ASP A 1 86 ? -5.492 4.649 30.446 1.00 91.56 86 ASP A C 1
ATOM 696 O O . ASP A 1 86 ? -6.598 4.479 30.963 1.00 91.56 86 ASP A O 1
ATOM 700 N N . LYS A 1 87 ? -5.056 3.872 29.442 1.00 92.19 87 LYS A N 1
ATOM 701 C CA . LYS A 1 87 ? -5.855 2.776 28.871 1.00 92.19 87 LYS A CA 1
ATOM 702 C C . LYS A 1 87 ? -6.085 1.608 29.830 1.00 92.19 87 LYS A C 1
ATOM 704 O O . LYS A 1 87 ? -7.173 1.034 29.822 1.00 92.19 87 LYS A O 1
ATOM 709 N N . ALA A 1 88 ? -5.131 1.283 30.700 1.00 90.19 88 ALA A N 1
ATOM 710 C CA . ALA A 1 88 ? -5.333 0.288 31.752 1.00 90.19 88 ALA A CA 1
ATOM 711 C C . ALA A 1 88 ? -6.371 0.752 32.794 1.00 90.19 88 ALA A C 1
ATOM 713 O O . ALA A 1 88 ? -7.212 -0.040 33.212 1.00 90.19 88 ALA A O 1
ATOM 714 N N . ILE A 1 89 ? -6.365 2.036 33.172 1.00 93.19 89 ILE A N 1
ATOM 715 C CA . ILE A 1 89 ? -7.348 2.632 34.093 1.00 93.19 89 ILE A CA 1
ATOM 716 C C . ILE A 1 89 ? -8.740 2.699 33.446 1.00 93.19 89 ILE A C 1
ATOM 718 O O . ILE A 1 89 ? -9.733 2.393 34.105 1.00 93.19 89 ILE A O 1
ATOM 722 N N . GLU A 1 90 ? -8.831 3.072 32.168 1.00 92.75 90 GLU A N 1
ATOM 723 C CA . GLU A 1 90 ? -10.079 3.061 31.391 1.00 92.75 90 GLU A CA 1
ATOM 724 C C . GLU A 1 90 ? -10.673 1.644 31.316 1.00 92.75 90 GLU A C 1
ATOM 726 O O . GLU A 1 90 ? -11.840 1.444 31.653 1.00 92.75 90 GLU A O 1
ATOM 731 N N . SER A 1 91 ? -9.843 0.647 30.988 1.00 90.75 91 SER A N 1
ATOM 732 C CA . SER A 1 91 ? -10.230 -0.769 30.958 1.00 90.75 91 SER A CA 1
ATOM 733 C C . SER A 1 91 ? -10.663 -1.292 32.334 1.00 90.75 91 SER A C 1
ATOM 735 O O . SER A 1 91 ? -11.683 -1.968 32.445 1.00 90.75 91 SER A O 1
ATOM 737 N N . ALA A 1 92 ? -9.961 -0.920 33.411 1.00 88.00 92 ALA A N 1
ATOM 738 C CA . ALA A 1 92 ? -10.336 -1.302 34.773 1.00 88.00 92 ALA A CA 1
ATOM 739 C C . ALA A 1 92 ? -11.687 -0.698 35.197 1.00 88.00 92 ALA A C 1
ATOM 741 O O . ALA A 1 92 ? -12.512 -1.396 35.784 1.00 88.00 92 ALA A O 1
ATOM 742 N N . LYS A 1 93 ? -11.954 0.573 34.858 1.00 88.69 93 LYS A N 1
ATOM 743 C CA . LYS A 1 93 ? -13.256 1.219 35.102 1.00 88.69 93 LYS A CA 1
ATOM 744 C C . LYS A 1 93 ? -14.385 0.520 34.344 1.00 88.69 93 LYS A C 1
ATOM 746 O O . LYS A 1 93 ? -15.418 0.232 34.942 1.00 88.69 93 LYS A O 1
ATOM 751 N N . ALA A 1 94 ? -14.177 0.200 33.065 1.00 85.44 94 ALA A N 1
ATOM 752 C CA . ALA A 1 94 ? -15.141 -0.569 32.278 1.00 85.44 94 ALA A CA 1
ATOM 753 C C . ALA A 1 94 ? -15.377 -1.968 32.881 1.00 85.44 94 ALA A C 1
ATOM 755 O O . ALA A 1 94 ? -16.522 -2.394 33.021 1.00 85.44 94 ALA A O 1
ATOM 756 N N . GLY A 1 95 ? -14.312 -2.646 33.318 1.00 83.75 95 GLY A N 1
ATOM 757 C CA . GLY A 1 95 ? -14.382 -3.946 33.988 1.00 83.75 95 GLY A CA 1
ATOM 758 C C . GLY A 1 95 ? -15.189 -3.926 35.289 1.00 83.75 95 GLY A C 1
ATOM 759 O O . GLY A 1 95 ? -15.963 -4.849 35.523 1.00 83.75 95 GLY A O 1
ATOM 760 N N . ILE A 1 96 ? -15.073 -2.867 36.101 1.00 83.12 96 ILE A N 1
ATOM 761 C CA . ILE A 1 96 ? -15.876 -2.690 37.326 1.00 83.12 96 ILE A CA 1
ATOM 762 C C . ILE A 1 96 ? -17.368 -2.576 36.987 1.00 83.12 96 ILE A C 1
ATOM 764 O O . ILE A 1 96 ? -18.169 -3.294 37.576 1.00 83.12 96 ILE A O 1
ATOM 768 N N . VAL A 1 97 ? -17.741 -1.751 36.001 1.00 81.44 97 VAL A N 1
ATOM 769 C CA . VAL A 1 97 ? -19.145 -1.596 35.566 1.00 81.44 97 VAL A CA 1
ATOM 770 C C . VAL A 1 97 ? -19.709 -2.908 35.001 1.00 81.44 97 VAL A C 1
ATOM 772 O O . VAL A 1 97 ? -20.860 -3.262 35.259 1.00 81.44 97 VAL A O 1
ATOM 775 N N . ILE A 1 98 ? -18.898 -3.674 34.266 1.00 80.81 98 ILE A N 1
ATOM 776 C CA . ILE A 1 98 ? -19.279 -5.002 33.761 1.00 80.81 98 ILE A CA 1
ATOM 777 C C . ILE A 1 98 ? -19.475 -5.996 34.921 1.00 80.81 98 ILE A C 1
ATOM 779 O O . ILE A 1 98 ? -20.452 -6.737 34.931 1.00 80.81 98 ILE A O 1
ATOM 783 N N . LEU A 1 99 ? -18.600 -5.995 35.930 1.00 78.50 99 LEU A N 1
ATOM 784 C CA . LEU A 1 99 ? -18.750 -6.835 37.126 1.00 78.50 99 LEU A CA 1
ATOM 785 C C . LEU A 1 99 ? -19.988 -6.466 37.954 1.00 78.50 99 LEU A C 1
ATOM 787 O O . LEU A 1 99 ? -20.704 -7.357 38.401 1.00 78.50 99 LEU A O 1
ATOM 791 N N . GLU A 1 100 ? -20.272 -5.176 38.121 1.00 77.69 100 GLU A N 1
ATOM 792 C CA . GLU A 1 100 ? -21.437 -4.678 38.861 1.00 77.69 100 GLU A CA 1
ATOM 793 C C . GLU A 1 100 ? -22.764 -5.002 38.150 1.00 77.69 100 GLU A C 1
ATOM 795 O O . GLU A 1 100 ? -23.752 -5.331 38.805 1.00 77.69 100 GLU A O 1
ATOM 800 N N . THR A 1 101 ? -22.781 -4.994 36.812 1.00 72.12 101 THR A N 1
ATOM 801 C CA . THR A 1 101 ? -23.958 -5.386 36.012 1.00 72.12 101 THR A CA 1
ATOM 802 C C . THR A 1 101 ? -24.146 -6.902 35.902 1.00 72.12 101 THR A C 1
ATOM 804 O O . THR A 1 101 ? -25.283 -7.366 35.914 1.00 72.12 101 THR A O 1
ATOM 807 N N . LEU A 1 102 ? -23.064 -7.688 35.847 1.00 68.81 102 LEU A N 1
ATOM 808 C CA . LEU A 1 102 ? -23.113 -9.161 35.813 1.00 68.81 102 LEU A CA 1
ATOM 809 C C . LEU A 1 102 ? -23.295 -9.810 37.189 1.00 68.81 102 LEU A C 1
ATOM 811 O O . LEU A 1 102 ? -23.683 -10.973 37.296 1.00 68.81 102 LEU A O 1
ATOM 815 N N . SER A 1 103 ? -22.961 -9.100 38.258 1.00 68.31 103 SER A N 1
ATOM 816 C CA . SER A 1 103 ? -23.094 -9.568 39.634 1.00 68.31 103 SER A CA 1
ATOM 817 C C . SER A 1 103 ? -23.517 -8.412 40.536 1.00 68.31 103 SER A C 1
ATOM 819 O O . SER A 1 103 ? -22.748 -8.008 41.411 1.00 68.31 103 SER A O 1
ATOM 821 N N . PRO A 1 104 ? -24.752 -7.891 40.364 1.00 63.66 104 PRO A N 1
ATOM 822 C CA . PRO A 1 104 ? -25.309 -6.935 41.303 1.00 63.66 104 PRO A CA 1
ATOM 823 C C . PRO A 1 104 ? -25.287 -7.575 42.690 1.00 63.66 104 PRO A C 1
ATOM 825 O O . PRO A 1 104 ? -25.903 -8.622 42.925 1.00 63.66 104 PRO A O 1
ATOM 828 N N . GLN A 1 105 ? -24.512 -6.964 43.589 1.00 54.28 105 GLN A N 1
ATOM 829 C CA . GLN A 1 105 ? -24.327 -7.412 44.963 1.00 54.28 105 GLN A CA 1
ATOM 830 C C . GLN A 1 105 ? -25.712 -7.701 45.556 1.00 54.28 105 GLN A C 1
ATOM 832 O O . GLN A 1 105 ? -26.555 -6.806 45.595 1.00 54.28 105 GLN A O 1
ATOM 837 N N . ARG A 1 106 ? -25.969 -8.940 46.007 1.00 53.59 106 ARG A N 1
ATOM 838 C CA . ARG A 1 106 ? -27.240 -9.316 46.655 1.00 53.59 106 ARG A CA 1
ATOM 839 C C . ARG A 1 106 ? -27.343 -8.649 48.031 1.00 53.59 106 ARG A C 1
ATOM 841 O O . ARG A 1 106 ? -27.209 -9.302 49.064 1.00 53.59 106 ARG A O 1
ATOM 848 N N . THR A 1 107 ? -27.560 -7.341 48.048 1.00 48.00 107 THR A N 1
ATOM 849 C CA . THR A 1 107 ? -27.830 -6.550 49.241 1.00 48.00 107 THR A CA 1
ATOM 850 C C . THR A 1 107 ? -29.255 -6.831 49.701 1.00 48.00 107 THR A C 1
ATOM 852 O O . THR A 1 107 ? -30.204 -6.165 49.316 1.00 48.00 107 THR A O 1
ATOM 855 N N . SER A 1 108 ? -29.365 -7.876 50.520 1.00 52.12 108 SER A N 1
ATOM 856 C CA . SER A 1 108 ? -30.378 -8.099 51.556 1.00 52.12 108 SER A CA 1
ATOM 857 C C . SER A 1 108 ? -31.828 -7.674 51.263 1.00 52.12 108 SER A C 1
ATOM 859 O O . SER A 1 108 ? -32.170 -6.496 51.295 1.00 52.12 108 SER A O 1
ATOM 861 N N . SER A 1 109 ? -32.710 -8.680 51.224 1.00 48.09 109 SER A N 1
ATOM 862 C CA . SER A 1 109 ? -34.164 -8.558 51.449 1.00 48.09 109 SER A CA 1
ATOM 863 C C . SER A 1 109 ? -35.043 -8.120 50.268 1.00 48.09 109 SER A C 1
ATOM 865 O O . SER A 1 109 ? -35.688 -7.076 50.316 1.00 48.09 109 SER A O 1
ATOM 867 N N . SER A 1 110 ? -35.244 -9.014 49.293 1.00 41.69 110 SER A N 1
ATOM 868 C CA . SER A 1 110 ? -36.587 -9.207 48.717 1.00 41.69 110 SER A CA 1
ATOM 869 C C . SER A 1 110 ? -36.737 -10.570 48.035 1.00 41.69 110 SER A C 1
ATOM 871 O O . SER A 1 110 ? -35.884 -10.966 47.243 1.00 41.69 110 SER A O 1
ATOM 873 N N . ASN A 1 111 ? -37.841 -11.270 48.312 1.00 48.25 111 ASN A N 1
ATOM 874 C CA . ASN A 1 111 ? -38.264 -12.437 47.537 1.00 48.25 111 ASN A CA 1
ATOM 875 C C . ASN A 1 111 ? -38.786 -11.950 46.179 1.00 48.25 111 ASN A C 1
ATOM 877 O O . ASN A 1 111 ? -39.878 -11.391 46.126 1.00 48.25 111 ASN A O 1
ATOM 881 N N . ASN A 1 112 ? -38.033 -12.153 45.097 1.00 45.78 112 ASN A N 1
ATOM 882 C CA . ASN A 1 112 ? -38.497 -11.865 43.739 1.00 45.78 112 ASN A CA 1
ATOM 883 C C . AS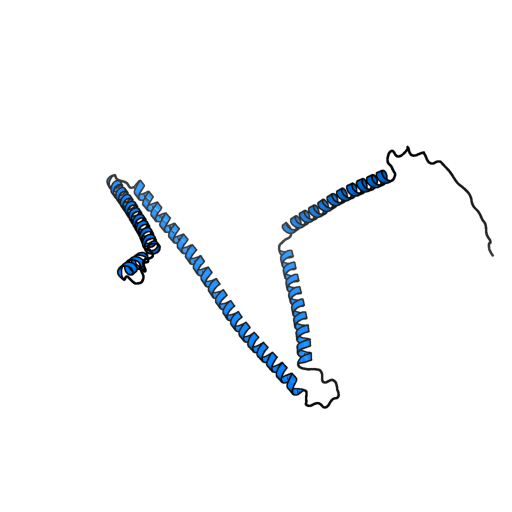N A 1 112 ? -37.828 -12.796 42.715 1.00 45.78 112 ASN A C 1
ATOM 885 O O . ASN A 1 112 ? -36.774 -12.477 42.167 1.00 45.78 112 ASN A O 1
ATOM 889 N N . ASP A 1 113 ? -38.500 -13.901 42.382 1.00 49.62 113 ASP A N 1
ATOM 890 C CA . ASP A 1 113 ? -38.124 -14.820 41.288 1.00 49.62 113 ASP A CA 1
ATOM 891 C C . ASP A 1 113 ? -38.259 -14.194 39.875 1.00 49.62 113 ASP A C 1
ATOM 893 O O . ASP A 1 113 ? -37.999 -14.840 38.863 1.00 49.62 113 ASP A O 1
ATOM 897 N N . ASN A 1 114 ? -38.617 -12.908 39.782 1.00 49.19 114 ASN A N 1
ATOM 898 C CA . ASN A 1 114 ? -38.864 -12.178 38.531 1.00 49.19 114 ASN A CA 1
ATOM 899 C C . ASN A 1 114 ? -37.625 -11.483 37.921 1.00 49.19 114 ASN A C 1
ATOM 901 O O . ASN A 1 114 ? -37.761 -10.734 36.957 1.00 49.19 114 ASN A O 1
ATOM 905 N N . LEU A 1 115 ? -36.415 -11.718 38.444 1.00 52.81 115 LEU A N 1
ATOM 906 C CA . LEU A 1 115 ? -35.155 -11.134 37.936 1.00 52.81 115 LEU A CA 1
ATOM 907 C C . LEU A 1 115 ? -34.469 -11.953 36.819 1.00 52.81 115 LEU A C 1
ATOM 909 O O . LEU A 1 115 ? -33.394 -11.579 36.352 1.00 52.81 115 LEU A O 1
ATOM 913 N N . GLN A 1 116 ? -35.060 -13.066 36.367 1.00 53.00 116 GLN A N 1
ATOM 914 C CA . GLN A 1 116 ? -34.493 -13.868 35.273 1.00 53.00 116 GLN A CA 1
ATOM 915 C C . GLN A 1 116 ? -34.493 -13.222 33.869 1.00 53.00 116 GLN A C 1
ATOM 917 O O . GLN A 1 116 ? -33.472 -13.358 33.192 1.00 53.00 116 GLN A O 1
ATOM 922 N N . PRO A 1 117 ? -35.554 -12.544 33.375 1.00 52.94 117 PRO A N 1
ATOM 923 C CA . PRO A 1 117 ? -35.637 -12.213 31.949 1.00 52.94 117 PRO A CA 1
ATOM 924 C C . PRO A 1 117 ? -34.600 -11.172 31.500 1.00 52.94 117 PRO A C 1
ATOM 926 O O . PRO A 1 117 ? -34.048 -11.303 30.412 1.00 52.94 117 PRO A O 1
ATOM 929 N N . SER A 1 118 ? -34.263 -10.189 32.342 1.00 57.59 118 SER A N 1
ATOM 930 C CA . SER A 1 118 ? -33.266 -9.158 32.010 1.00 57.59 118 SER A CA 1
ATOM 931 C C . SER A 1 118 ? -31.841 -9.708 31.888 1.00 57.59 118 SER A C 1
ATOM 933 O O . SER A 1 118 ? -31.060 -9.211 31.079 1.00 57.59 118 SER A O 1
ATOM 935 N N . ASN A 1 119 ? -31.504 -10.752 32.653 1.00 62.00 119 ASN A N 1
ATOM 936 C CA . ASN A 1 119 ? -30.196 -11.405 32.563 1.00 62.00 119 ASN A CA 1
ATOM 937 C C . ASN A 1 119 ? -30.043 -12.207 31.264 1.00 62.00 119 ASN A C 1
ATOM 939 O O . ASN A 1 119 ? -28.943 -12.264 30.721 1.00 62.00 119 ASN A O 1
ATOM 943 N N . ASN A 1 120 ? -31.125 -12.783 30.728 1.00 70.00 120 ASN A N 1
ATOM 944 C CA . ASN A 1 120 ? -31.067 -13.492 29.448 1.00 70.00 120 ASN A CA 1
ATOM 945 C C . ASN A 1 120 ? -30.765 -12.528 28.292 1.00 70.00 120 ASN A C 1
ATOM 947 O O . ASN A 1 120 ? -29.822 -12.772 27.547 1.00 70.00 120 ASN A O 1
ATOM 951 N N . THR A 1 121 ? -31.461 -11.389 28.206 1.00 80.19 121 THR A N 1
ATOM 952 C CA . THR A 1 121 ? -31.192 -10.375 27.168 1.00 80.19 121 THR A CA 1
ATOM 953 C C . THR A 1 121 ? -29.781 -9.782 27.280 1.00 80.19 121 THR A C 1
ATOM 955 O O . THR A 1 121 ? -29.131 -9.538 26.267 1.00 80.19 121 THR A O 1
ATOM 958 N N . LEU A 1 122 ? -29.262 -9.582 28.500 1.00 79.06 122 LEU A N 1
ATOM 959 C CA . LEU A 1 122 ? -27.876 -9.140 28.696 1.00 79.06 122 LEU A CA 1
ATOM 960 C C . LEU A 1 122 ? -26.864 -10.203 28.230 1.00 79.06 122 LEU A C 1
ATOM 962 O O . LEU A 1 122 ? -25.894 -9.867 27.553 1.00 79.06 122 LEU A O 1
ATOM 966 N N . ASN A 1 123 ? -27.102 -11.479 28.546 1.00 80.56 123 ASN A N 1
ATOM 967 C CA . ASN A 1 123 ? -26.255 -12.584 28.094 1.00 80.56 123 ASN A CA 1
ATOM 968 C C . ASN A 1 123 ? -26.284 -12.749 26.565 1.00 80.56 123 ASN A C 1
ATOM 970 O O . ASN A 1 123 ? -25.236 -12.973 25.967 1.00 80.56 123 ASN A O 1
ATOM 974 N N . GLU A 1 124 ? -27.440 -12.581 25.918 1.00 87.19 124 GLU A N 1
ATOM 975 C CA . GLU A 1 124 ? -27.565 -12.577 24.451 1.00 87.19 124 GLU A CA 1
ATOM 976 C C . GLU A 1 124 ? -26.725 -11.459 23.811 1.00 87.19 124 GLU A C 1
ATOM 978 O O . GLU A 1 124 ? -25.971 -11.716 22.873 1.00 87.19 124 GLU A O 1
ATOM 983 N N . LEU A 1 125 ? -26.769 -10.239 24.361 1.00 87.69 125 LEU A N 1
ATOM 984 C CA . LEU A 1 125 ? -25.945 -9.116 23.891 1.00 87.69 125 LEU A CA 1
ATOM 985 C C . LEU A 1 125 ? -24.440 -9.346 24.105 1.00 87.69 125 LEU A C 1
ATOM 987 O O . LEU A 1 125 ? -23.630 -8.922 23.281 1.00 87.69 125 LEU A O 1
ATOM 991 N N . ILE A 1 126 ? -24.051 -10.025 25.187 1.00 86.50 126 ILE A N 1
ATOM 992 C CA . ILE A 1 126 ? -22.655 -10.404 25.449 1.00 86.50 126 ILE A CA 1
ATOM 993 C C . ILE A 1 126 ? -22.181 -11.472 24.459 1.00 86.50 126 ILE A C 1
ATOM 995 O O . ILE A 1 126 ? -21.082 -11.350 23.921 1.00 86.50 126 ILE A O 1
ATOM 999 N N . LEU A 1 127 ? -23.013 -12.475 24.170 1.00 91.06 127 LEU A N 1
ATOM 1000 C CA . LEU A 1 127 ? -22.701 -13.506 23.181 1.00 91.06 127 LEU A CA 1
ATOM 1001 C C . LEU A 1 127 ? -22.577 -12.917 21.771 1.00 91.06 127 LEU A C 1
ATOM 1003 O O . LEU A 1 127 ? -21.631 -13.260 21.066 1.00 91.06 127 LEU A O 1
ATOM 1007 N N . GLU A 1 128 ? -23.457 -11.992 21.373 1.00 93.62 128 GLU A N 1
ATOM 1008 C CA . GLU A 1 128 ? -23.344 -11.330 20.066 1.00 93.62 128 GLU A CA 1
ATOM 1009 C C . GLU A 1 128 ? -22.126 -10.396 20.000 1.00 93.62 128 GLU A C 1
ATOM 1011 O O . GLU A 1 128 ? -21.414 -10.395 18.996 1.00 93.62 128 GLU A O 1
ATOM 1016 N N . ARG A 1 129 ? -21.799 -9.672 21.084 1.00 92.75 129 ARG A N 1
ATOM 1017 C CA . ARG A 1 129 ? -20.529 -8.931 21.189 1.00 92.75 129 ARG A CA 1
ATOM 1018 C C . ARG A 1 129 ? -19.338 -9.860 20.959 1.00 92.75 129 ARG A C 1
ATOM 1020 O O . ARG A 1 129 ? -18.463 -9.529 20.165 1.00 92.75 129 ARG A O 1
ATOM 1027 N N . ASP A 1 130 ? -19.290 -11.002 21.638 1.00 94.25 130 ASP A N 1
ATOM 1028 C CA . ASP A 1 130 ? -18.152 -11.924 21.558 1.00 94.25 130 ASP A CA 1
ATOM 1029 C C . ASP A 1 130 ? -18.068 -12.620 20.193 1.00 94.25 130 ASP A C 1
ATOM 1031 O O . ASP A 1 130 ? -16.966 -12.830 19.677 1.00 94.25 130 ASP A O 1
ATOM 1035 N N . ARG A 1 131 ? -19.215 -12.873 19.549 1.00 96.00 131 ARG A N 1
ATOM 1036 C CA . ARG A 1 131 ? -19.305 -13.313 18.150 1.00 96.00 131 ARG A CA 1
ATOM 1037 C C . ARG A 1 131 ? -18.680 -12.278 17.210 1.00 96.00 131 ARG A C 1
ATOM 1039 O O . ARG A 1 131 ? -17.748 -12.611 16.480 1.00 96.00 131 ARG A O 1
ATOM 1046 N N . LEU A 1 132 ? -19.118 -11.019 17.293 1.00 96.25 132 LEU A N 1
ATOM 1047 C CA . LEU A 1 132 ? -18.621 -9.914 16.464 1.00 96.25 132 LEU A CA 1
ATOM 1048 C C . LEU A 1 132 ? -17.136 -9.608 16.711 1.00 96.25 132 LEU A C 1
ATOM 1050 O O . LEU A 1 132 ? -16.395 -9.366 15.762 1.00 96.25 132 LEU A O 1
ATOM 1054 N N . VAL A 1 133 ? -16.672 -9.657 17.964 1.00 96.81 133 VAL A N 1
ATOM 1055 C CA . VAL A 1 133 ? -15.248 -9.495 18.307 1.00 96.81 133 VAL A CA 1
ATOM 1056 C C . VAL A 1 133 ? -14.414 -10.639 17.728 1.00 96.81 133 VAL A C 1
ATOM 1058 O O . VAL A 1 133 ? -13.327 -10.391 17.211 1.00 96.81 133 VAL A O 1
ATOM 1061 N N . THR A 1 134 ? -14.918 -11.874 17.749 1.00 96.38 134 THR A N 1
ATOM 1062 C CA . THR A 1 134 ? -14.225 -13.029 17.156 1.00 96.38 134 THR A CA 1
ATOM 1063 C C . THR A 1 134 ? -14.153 -12.922 15.628 1.00 96.38 134 THR A C 1
ATOM 1065 O O . THR A 1 134 ? -13.088 -13.146 15.050 1.00 96.38 134 THR A O 1
ATOM 1068 N N . GLU A 1 135 ? -15.243 -12.519 14.966 1.00 96.06 135 GLU A N 1
ATOM 1069 C CA . GLU A 1 135 ? -15.263 -12.249 13.520 1.00 96.06 135 GLU A CA 1
ATOM 1070 C C . GLU A 1 135 ? -14.314 -11.101 13.142 1.00 96.06 135 GLU A C 1
ATOM 1072 O O . GLU A 1 135 ? -13.532 -11.231 12.199 1.00 96.06 135 GLU A O 1
ATOM 1077 N N . PHE A 1 136 ? -14.311 -10.010 13.914 1.00 96.38 136 PHE A N 1
ATOM 1078 C CA . PHE A 1 136 ? -13.391 -8.888 13.728 1.00 96.38 136 PHE A CA 1
ATOM 1079 C C . PHE A 1 136 ? -11.924 -9.302 13.892 1.00 96.38 136 PHE A C 1
ATOM 1081 O O . PHE A 1 136 ? -11.101 -8.975 13.040 1.00 96.38 136 PHE A O 1
ATOM 1088 N N . LEU A 1 137 ? -11.583 -10.045 14.951 1.00 96.50 137 LEU A N 1
ATOM 1089 C CA . LEU A 1 137 ? -10.216 -10.517 15.188 1.00 96.50 137 LEU A CA 1
ATOM 1090 C C . LEU A 1 137 ? -9.740 -11.462 14.080 1.00 96.50 137 LEU A C 1
ATOM 1092 O O . LEU A 1 137 ? -8.580 -11.379 13.676 1.00 96.50 137 LEU A O 1
ATOM 1096 N N . LYS A 1 138 ? -10.630 -12.308 13.548 1.00 97.50 138 LYS A N 1
ATOM 1097 C CA . LYS A 1 138 ? -10.339 -13.153 12.385 1.00 97.50 138 LYS A CA 1
ATOM 1098 C C . LYS A 1 138 ? -10.039 -12.307 11.141 1.00 97.50 138 LYS A C 1
ATOM 1100 O O . LYS A 1 138 ? -8.965 -12.459 10.567 1.00 97.50 138 LYS A O 1
ATOM 1105 N N . MET A 1 139 ? -10.926 -11.380 10.770 1.00 96.62 139 MET A N 1
ATOM 1106 C CA . MET A 1 139 ? -10.712 -10.489 9.616 1.00 96.62 139 MET A CA 1
ATOM 1107 C C . MET A 1 139 ? -9.453 -9.622 9.776 1.00 96.62 139 MET A C 1
ATOM 1109 O O . MET A 1 139 ? -8.727 -9.382 8.814 1.00 96.62 139 MET A O 1
ATOM 1113 N N . HIS A 1 140 ? -9.152 -9.175 10.997 1.00 96.94 140 HIS A N 1
ATOM 1114 C CA . HIS A 1 140 ? -7.934 -8.425 11.293 1.00 96.94 140 HIS A CA 1
ATOM 1115 C C . HIS A 1 140 ? -6.668 -9.284 11.137 1.00 96.94 140 HIS A C 1
ATOM 1117 O O . HIS A 1 140 ? -5.658 -8.796 10.634 1.00 96.94 140 HIS A O 1
ATOM 1123 N N . HIS A 1 141 ? -6.719 -10.565 11.515 1.00 96.88 141 HIS A N 1
ATOM 1124 C CA . HIS A 1 141 ? -5.615 -11.500 11.297 1.00 96.88 141 HIS A CA 1
ATOM 1125 C C . HIS A 1 141 ? -5.372 -11.761 9.804 1.00 96.88 141 HIS A C 1
ATOM 1127 O O . HIS A 1 141 ? -4.237 -11.639 9.349 1.00 96.88 141 HIS A O 1
ATOM 1133 N N . GLU A 1 142 ? -6.436 -12.020 9.036 1.00 97.31 142 GLU A N 1
ATOM 1134 C CA . GLU A 1 142 ? -6.381 -12.194 7.575 1.00 97.31 142 GLU A CA 1
ATOM 1135 C C . GLU A 1 142 ? -5.806 -10.942 6.879 1.00 97.31 142 GLU A C 1
ATOM 1137 O O . GLU A 1 142 ? -4.961 -11.048 5.989 1.00 97.31 142 GLU A O 1
ATOM 1142 N N . LEU A 1 143 ? -6.177 -9.739 7.339 1.00 97.31 143 LEU A N 1
ATOM 1143 C CA . LEU A 1 143 ? -5.619 -8.474 6.850 1.00 97.31 143 LEU A CA 1
ATOM 1144 C C . LEU A 1 143 ? -4.113 -8.335 7.142 1.00 97.31 143 LEU A C 1
ATOM 1146 O O . LEU A 1 143 ? -3.357 -7.902 6.270 1.00 97.31 143 LEU A O 1
ATOM 1150 N N . LEU A 1 144 ? -3.663 -8.698 8.348 1.00 97.31 144 LEU A N 1
ATOM 1151 C CA . LEU A 1 144 ? -2.242 -8.667 8.717 1.00 97.31 144 LEU A CA 1
ATOM 1152 C C . LEU A 1 144 ? -1.418 -9.696 7.930 1.00 97.31 144 LEU A C 1
ATOM 1154 O O . LEU A 1 144 ? -0.271 -9.419 7.565 1.00 97.31 144 LEU A O 1
ATOM 1158 N N . GLU A 1 145 ? -1.990 -10.866 7.640 1.00 97.50 145 GLU A N 1
ATOM 1159 C CA . GLU A 1 145 ? -1.367 -11.871 6.780 1.00 97.50 145 GLU A CA 1
ATOM 1160 C C . GLU A 1 145 ? -1.213 -11.340 5.348 1.00 97.50 145 GLU A C 1
ATOM 1162 O O . GLU A 1 145 ? -0.087 -11.283 4.846 1.00 97.50 145 GLU A O 1
ATOM 1167 N N . ALA A 1 146 ? -2.285 -10.814 4.747 1.00 95.81 146 ALA A N 1
ATOM 1168 C CA . ALA A 1 146 ? -2.247 -10.188 3.423 1.00 95.81 146 ALA A CA 1
ATOM 1169 C C . ALA A 1 146 ? -1.244 -9.015 3.346 1.00 95.81 146 ALA A C 1
ATOM 1171 O O . ALA A 1 146 ? -0.485 -8.900 2.382 1.00 95.81 146 ALA A O 1
ATOM 1172 N N . GLN A 1 147 ? -1.158 -8.175 4.385 1.00 96.81 147 GLN A N 1
ATOM 1173 C CA . GLN A 1 147 ? -0.166 -7.096 4.471 1.00 96.81 147 GLN A CA 1
ATOM 1174 C C . GLN A 1 147 ? 1.278 -7.632 4.553 1.00 96.81 147 GLN A C 1
ATOM 1176 O O . GLN A 1 147 ? 2.202 -7.056 3.963 1.00 96.81 147 GLN A O 1
ATOM 1181 N N . SER A 1 148 ? 1.487 -8.751 5.255 1.00 97.19 148 SER A N 1
ATOM 1182 C CA . SER A 1 148 ? 2.771 -9.458 5.308 1.00 97.19 148 SER A CA 1
ATOM 1183 C C . SER A 1 148 ? 3.157 -10.020 3.939 1.00 97.19 148 SER A C 1
ATOM 1185 O O . SER A 1 148 ? 4.315 -9.909 3.531 1.00 97.19 148 SER A O 1
ATOM 1187 N N . GLU A 1 149 ? 2.206 -10.595 3.200 1.00 97.12 149 GLU A N 1
ATOM 1188 C CA . GLU A 1 149 ? 2.421 -11.081 1.834 1.00 97.12 149 GLU A CA 1
ATOM 1189 C C . GLU A 1 149 ? 2.748 -9.956 0.853 1.00 97.12 149 GLU A C 1
ATOM 1191 O O . GLU A 1 149 ? 3.741 -10.061 0.130 1.00 97.12 149 GLU A O 1
ATOM 1196 N N . LEU A 1 150 ? 2.004 -8.849 0.899 1.00 96.56 150 LEU A N 1
ATOM 1197 C CA . LEU A 1 150 ? 2.272 -7.649 0.106 1.00 96.56 150 LEU A CA 1
ATOM 1198 C C . LEU A 1 150 ? 3.691 -7.127 0.378 1.00 96.56 150 LEU A C 1
ATOM 1200 O O . LEU A 1 150 ? 4.483 -6.981 -0.551 1.00 96.56 150 LEU A O 1
ATOM 1204 N N . SER A 1 151 ? 4.077 -6.991 1.651 1.00 95.81 151 SER A N 1
ATOM 1205 C CA . SER A 1 151 ? 5.430 -6.560 2.044 1.00 95.81 151 SER A CA 1
ATOM 1206 C C . SER A 1 151 ? 6.536 -7.531 1.592 1.00 95.81 151 SER A C 1
ATOM 1208 O O . SER A 1 151 ? 7.675 -7.124 1.343 1.00 95.81 151 SER A O 1
ATOM 1210 N N . LYS A 1 152 ? 6.250 -8.841 1.502 1.00 97.19 152 LYS A N 1
ATOM 1211 C CA . LYS A 1 152 ? 7.177 -9.839 0.930 1.00 97.19 152 LYS A CA 1
ATOM 1212 C C . LYS A 1 152 ? 7.260 -9.700 -0.594 1.00 97.19 152 LYS A C 1
ATOM 1214 O O . LYS A 1 152 ? 8.345 -9.872 -1.151 1.00 97.19 152 LYS A O 1
ATOM 1219 N N . LEU A 1 153 ? 6.146 -9.408 -1.265 1.00 96.81 153 LEU A N 1
ATOM 1220 C CA . LEU A 1 153 ? 6.076 -9.234 -2.714 1.00 96.81 153 LEU A CA 1
ATOM 1221 C C . LEU A 1 153 ? 6.798 -7.959 -3.163 1.00 96.81 153 LEU A C 1
ATOM 1223 O O . LEU A 1 153 ? 7.644 -8.041 -4.048 1.00 96.81 153 LEU A O 1
ATOM 1227 N N . GLU A 1 154 ? 6.574 -6.824 -2.498 1.00 96.19 154 GLU A N 1
ATOM 1228 C CA . GLU A 1 154 ? 7.299 -5.568 -2.746 1.00 96.19 154 GLU A CA 1
ATOM 1229 C C . GLU A 1 154 ? 8.818 -5.764 -2.669 1.00 96.19 154 GLU A C 1
ATOM 1231 O O . GLU A 1 154 ? 9.552 -5.372 -3.575 1.00 96.19 154 GLU A O 1
ATOM 1236 N N . LYS A 1 155 ? 9.307 -6.464 -1.636 1.00 96.06 155 LYS A N 1
ATOM 1237 C CA . LYS A 1 155 ? 10.737 -6.792 -1.496 1.00 96.06 155 LYS A CA 1
ATOM 1238 C C . LYS A 1 155 ? 11.260 -7.645 -2.656 1.00 96.06 155 LYS A C 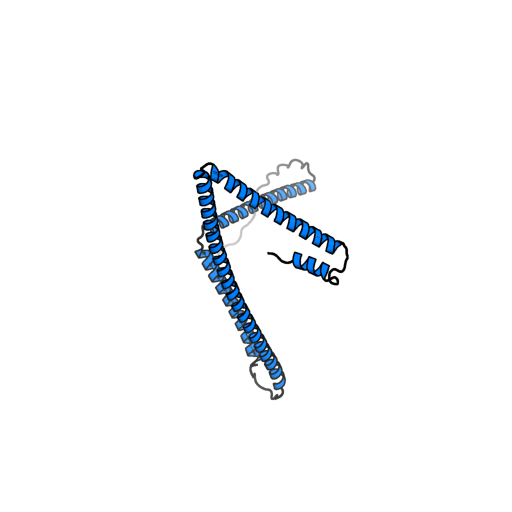1
ATOM 1240 O O . LYS A 1 155 ? 12.374 -7.405 -3.123 1.00 96.06 155 LYS A O 1
ATOM 1245 N N . LYS A 1 156 ? 10.470 -8.605 -3.157 1.00 96.62 156 LYS A N 1
ATOM 1246 C CA . LYS A 1 156 ? 10.815 -9.394 -4.357 1.00 96.62 156 LYS A CA 1
ATOM 1247 C C . LYS A 1 156 ? 10.844 -8.522 -5.618 1.00 96.62 156 LYS A C 1
ATOM 1249 O O . LYS A 1 156 ? 11.765 -8.667 -6.417 1.00 96.62 156 LYS A O 1
ATOM 1254 N N . VAL A 1 157 ? 9.884 -7.611 -5.784 1.00 96.19 157 VAL A N 1
ATOM 1255 C CA . VAL A 1 157 ? 9.811 -6.672 -6.919 1.00 96.19 157 VAL A CA 1
ATOM 1256 C C . VAL A 1 157 ? 11.011 -5.720 -6.919 1.00 96.19 157 VAL A C 1
ATOM 1258 O O . VAL A 1 157 ? 11.689 -5.594 -7.935 1.00 96.19 157 VAL A O 1
ATOM 1261 N N . ILE A 1 158 ? 11.362 -5.138 -5.768 1.00 96.19 158 ILE A N 1
ATOM 1262 C CA . ILE A 1 158 ? 12.559 -4.295 -5.609 1.00 96.19 158 ILE A CA 1
ATOM 1263 C C . ILE A 1 158 ? 13.831 -5.083 -5.958 1.00 96.19 158 ILE A C 1
ATOM 1265 O O . ILE A 1 158 ? 14.656 -4.600 -6.734 1.00 96.19 158 ILE A O 1
ATOM 1269 N N . ALA A 1 159 ? 13.978 -6.315 -5.454 1.00 96.31 159 ALA A N 1
ATOM 1270 C CA . ALA A 1 159 ? 15.119 -7.170 -5.784 1.00 96.31 159 ALA A CA 1
ATOM 1271 C C . ALA A 1 159 ? 15.211 -7.466 -7.294 1.00 96.31 159 ALA A C 1
ATOM 1273 O O . ALA A 1 159 ? 16.293 -7.356 -7.873 1.00 96.31 159 ALA A O 1
ATOM 1274 N N . ARG A 1 160 ? 14.081 -7.758 -7.955 1.00 95.19 160 ARG A N 1
ATOM 1275 C CA . ARG A 1 160 ? 14.014 -7.950 -9.414 1.00 95.19 160 ARG A CA 1
ATOM 1276 C C . ARG A 1 160 ? 14.338 -6.680 -10.200 1.00 95.19 160 ARG A C 1
ATOM 1278 O O . ARG A 1 160 ? 15.025 -6.773 -11.210 1.00 95.19 160 ARG A O 1
ATOM 1285 N N . HIS A 1 161 ? 13.920 -5.496 -9.750 1.00 94.50 161 HIS A N 1
ATOM 1286 C CA . HIS A 1 161 ? 14.310 -4.238 -10.399 1.00 94.50 161 HIS A CA 1
ATOM 1287 C C . HIS A 1 161 ? 15.807 -3.938 -10.257 1.00 94.50 161 HIS A C 1
ATOM 1289 O O . HIS A 1 161 ? 16.410 -3.428 -11.201 1.00 94.50 161 HIS A O 1
ATOM 1295 N N . ILE A 1 162 ? 16.423 -4.273 -9.119 1.00 95.88 162 ILE A N 1
ATOM 1296 C CA . ILE A 1 162 ? 17.877 -4.149 -8.924 1.00 95.88 162 ILE A CA 1
ATOM 1297 C C . ILE A 1 162 ? 18.625 -5.120 -9.852 1.00 95.88 162 ILE A C 1
ATOM 1299 O O . ILE A 1 162 ? 19.576 -4.718 -10.521 1.00 95.88 162 ILE A O 1
ATOM 1303 N N . GLU A 1 163 ? 18.171 -6.373 -9.942 1.00 96.88 163 GLU A N 1
ATOM 1304 C CA . GLU A 1 163 ? 18.718 -7.379 -10.860 1.00 96.88 163 GLU A CA 1
ATOM 1305 C C . GLU A 1 163 ? 18.582 -6.948 -12.329 1.00 96.88 163 GLU A C 1
ATOM 1307 O O . GLU A 1 163 ? 19.570 -6.945 -13.059 1.00 96.88 163 GLU A O 1
ATOM 1312 N N . ASN A 1 164 ? 17.394 -6.503 -12.749 1.00 94.31 164 ASN A N 1
ATOM 1313 C CA . ASN A 1 164 ? 17.137 -6.019 -14.105 1.00 94.31 164 ASN A CA 1
ATOM 1314 C C . ASN A 1 164 ? 18.008 -4.793 -14.436 1.00 94.31 164 ASN A C 1
ATOM 1316 O O . ASN A 1 164 ? 18.670 -4.779 -15.469 1.00 94.31 164 ASN A O 1
ATOM 1320 N N . ARG A 1 165 ? 18.128 -3.818 -13.523 1.00 93.75 165 ARG A N 1
ATOM 1321 C CA . ARG A 1 165 ? 19.022 -2.659 -13.703 1.00 93.75 165 ARG A CA 1
ATOM 1322 C C . ARG A 1 165 ? 20.488 -3.078 -13.856 1.00 93.75 165 ARG A C 1
ATOM 1324 O O . ARG A 1 165 ? 21.190 -2.503 -14.684 1.00 93.75 165 ARG A O 1
ATOM 1331 N N . LYS A 1 166 ? 20.942 -4.091 -13.109 1.00 95.50 166 LYS A N 1
ATOM 1332 C CA . LYS A 1 166 ? 22.289 -4.663 -13.254 1.00 95.50 166 LYS A CA 1
ATOM 1333 C C . LYS A 1 166 ? 22.468 -5.346 -14.615 1.00 95.50 166 LYS A C 1
ATOM 1335 O O . LYS A 1 166 ? 23.475 -5.106 -15.275 1.00 95.50 166 LYS A O 1
ATOM 1340 N N . LEU A 1 167 ? 21.497 -6.148 -15.053 1.00 95.00 167 LEU A N 1
ATOM 1341 C CA . LEU A 1 167 ? 21.518 -6.791 -16.371 1.00 95.00 167 LEU A CA 1
ATOM 1342 C C . LEU A 1 167 ? 21.526 -5.755 -17.501 1.00 95.00 167 LEU A C 1
ATOM 1344 O O . LEU A 1 167 ? 22.352 -5.861 -18.400 1.00 95.00 167 LEU A O 1
ATOM 1348 N N . MET A 1 168 ? 20.704 -4.706 -17.416 1.00 91.12 168 MET A N 1
ATOM 1349 C CA . MET A 1 168 ? 20.723 -3.607 -18.383 1.00 91.12 168 MET A CA 1
ATOM 1350 C C . MET A 1 168 ? 22.065 -2.871 -18.398 1.00 91.12 168 MET A C 1
ATOM 1352 O O . MET A 1 168 ? 22.560 -2.598 -19.483 1.00 91.12 168 MET A O 1
ATOM 1356 N N . SER A 1 169 ? 22.700 -2.623 -17.245 1.00 93.12 169 SER A N 1
ATOM 1357 C CA . SER A 1 169 ? 24.042 -2.014 -17.218 1.00 93.12 169 SER A CA 1
ATOM 1358 C C . SER A 1 169 ? 25.134 -2.902 -17.830 1.00 93.12 169 SER A C 1
ATOM 1360 O O . SER A 1 169 ? 26.116 -2.395 -18.365 1.00 93.12 169 SER A O 1
ATOM 1362 N N . GLU A 1 170 ? 24.964 -4.226 -17.785 1.00 93.50 170 GLU A N 1
ATOM 1363 C CA . GLU A 1 170 ? 25.874 -5.162 -18.448 1.00 93.50 170 GLU A CA 1
ATOM 1364 C C . GLU A 1 170 ? 25.604 -5.226 -19.958 1.00 93.50 170 GLU A C 1
ATOM 1366 O O . GLU A 1 170 ? 26.545 -5.231 -20.748 1.00 93.50 170 GLU A O 1
ATOM 1371 N N . ILE A 1 171 ? 24.332 -5.190 -20.371 1.00 90.25 171 ILE A N 1
ATOM 1372 C CA . ILE A 1 171 ? 23.936 -5.095 -21.782 1.00 90.25 171 ILE A CA 1
ATOM 1373 C C . ILE A 1 171 ? 24.480 -3.804 -22.399 1.00 90.25 171 ILE A C 1
ATOM 1375 O O . ILE A 1 171 ? 25.136 -3.890 -23.436 1.00 90.25 171 ILE A O 1
ATOM 1379 N N . THR A 1 172 ? 24.282 -2.637 -21.765 1.00 90.62 172 THR A N 1
ATOM 1380 C CA . THR A 1 172 ? 24.800 -1.359 -22.286 1.00 90.62 172 THR A CA 1
ATOM 1381 C C . THR A 1 172 ? 26.316 -1.410 -22.422 1.00 90.62 172 THR A C 1
ATOM 1383 O O . THR A 1 172 ? 26.826 -1.138 -23.507 1.00 90.62 172 THR A O 1
ATOM 1386 N N . ARG A 1 173 ? 27.026 -1.899 -21.394 1.00 91.06 173 ARG A N 1
ATOM 1387 C CA . ARG A 1 173 ? 28.486 -2.092 -21.410 1.00 91.06 173 ARG A CA 1
ATOM 1388 C C . ARG A 1 173 ? 28.956 -2.989 -22.560 1.00 91.06 173 ARG A C 1
ATOM 1390 O O . ARG A 1 173 ? 29.948 -2.668 -23.211 1.00 91.06 173 ARG A O 1
ATOM 1397 N N . ILE A 1 174 ? 28.255 -4.090 -22.839 1.00 85.06 174 ILE A N 1
ATOM 1398 C CA . ILE A 1 174 ? 28.574 -4.991 -23.959 1.00 85.06 174 ILE A CA 1
ATOM 1399 C C . ILE A 1 174 ? 28.287 -4.312 -25.307 1.00 85.06 174 ILE A C 1
ATOM 1401 O O . ILE A 1 174 ? 29.118 -4.395 -26.211 1.00 85.06 174 ILE A O 1
ATOM 1405 N N . THR A 1 175 ? 27.164 -3.602 -25.459 1.00 81.31 175 THR A N 1
ATOM 1406 C CA . THR A 1 175 ? 26.861 -2.867 -26.702 1.00 81.31 175 THR A CA 1
ATOM 1407 C C . THR A 1 175 ? 27.812 -1.697 -26.951 1.00 81.31 175 THR A C 1
ATOM 1409 O O . THR A 1 175 ? 28.205 -1.478 -28.095 1.00 81.31 175 THR A O 1
ATOM 1412 N N . GLU A 1 176 ? 28.244 -0.988 -25.909 1.00 80.88 176 GLU A N 1
ATOM 1413 C CA . GLU A 1 176 ? 29.252 0.074 -25.981 1.00 80.88 176 GLU A CA 1
ATOM 1414 C C . GLU A 1 176 ? 30.613 -0.510 -26.381 1.00 80.88 176 GLU A C 1
ATOM 1416 O O . GLU A 1 176 ? 31.198 -0.078 -27.371 1.00 80.88 176 GLU A O 1
ATOM 1421 N N . ALA A 1 177 ? 31.079 -1.567 -25.703 1.00 75.25 177 ALA A N 1
ATOM 1422 C CA . ALA A 1 177 ? 32.330 -2.250 -26.043 1.00 75.25 177 ALA A CA 1
ATOM 1423 C C . ALA A 1 177 ? 32.324 -2.837 -27.468 1.00 75.25 177 ALA A C 1
ATOM 1425 O O . ALA A 1 177 ? 33.339 -2.781 -28.168 1.00 75.25 177 ALA A O 1
ATOM 1426 N N . SER A 1 178 ? 31.180 -3.361 -27.920 1.00 68.69 178 SER A N 1
ATOM 1427 C CA . SER A 1 178 ? 30.996 -3.828 -29.295 1.00 68.69 178 SER A CA 1
ATOM 1428 C C . SER A 1 178 ? 31.022 -2.673 -30.298 1.00 68.69 178 SER A C 1
ATOM 1430 O O . SER A 1 178 ? 31.640 -2.822 -31.347 1.00 68.69 178 SER A O 1
ATOM 1432 N N . SER A 1 179 ? 30.402 -1.531 -29.986 1.00 61.53 179 SER A N 1
ATOM 1433 C CA . SER A 1 179 ? 30.403 -0.339 -30.851 1.00 61.53 179 SER A CA 1
ATOM 1434 C C . SER A 1 179 ? 31.807 0.265 -30.975 1.00 61.53 179 SER A C 1
ATOM 1436 O O . SER A 1 179 ? 32.255 0.571 -32.075 1.00 61.53 179 SER A O 1
ATOM 1438 N N . ILE A 1 180 ? 32.554 0.327 -29.870 1.00 60.59 180 ILE A N 1
ATOM 1439 C CA . ILE A 1 180 ? 33.935 0.832 -29.828 1.00 60.59 180 ILE A CA 1
ATOM 1440 C C . ILE A 1 180 ? 34.900 -0.119 -30.557 1.00 60.59 180 ILE A C 1
ATOM 1442 O O . ILE A 1 180 ? 35.828 0.328 -31.230 1.00 60.59 180 ILE A O 1
ATOM 1446 N N . SER A 1 181 ? 34.685 -1.435 -30.466 1.00 55.59 181 SER A N 1
ATOM 1447 C CA . SER A 1 181 ? 35.472 -2.428 -31.220 1.00 55.59 181 SER A CA 1
ATOM 1448 C C . SER A 1 181 ? 35.166 -2.391 -32.722 1.00 55.59 181 SER A C 1
ATOM 1450 O O . SER A 1 181 ? 36.038 -2.683 -33.536 1.00 55.59 181 SER A O 1
ATOM 1452 N N . ILE A 1 182 ? 33.946 -1.994 -33.090 1.00 55.28 182 ILE A N 1
ATOM 1453 C CA . ILE A 1 182 ? 33.527 -1.750 -34.471 1.00 55.28 182 ILE A CA 1
ATOM 1454 C C . ILE A 1 182 ? 34.202 -0.492 -35.046 1.00 55.28 182 ILE A C 1
ATOM 1456 O O . ILE A 1 182 ? 34.749 -0.563 -36.145 1.00 55.28 182 ILE A O 1
ATOM 1460 N N . GLU A 1 183 ? 34.227 0.626 -34.311 1.00 53.25 183 GLU A N 1
ATOM 1461 C CA . GLU A 1 183 ? 34.898 1.859 -34.762 1.00 53.25 183 GLU A CA 1
ATOM 1462 C C . GLU A 1 183 ? 36.418 1.685 -34.896 1.00 53.25 183 GLU A C 1
ATOM 1464 O O . GLU A 1 183 ? 37.005 2.115 -35.885 1.00 53.25 183 GLU A O 1
ATOM 1469 N N . ASN A 1 184 ? 37.068 1.014 -33.940 1.00 53.38 184 ASN A N 1
ATOM 1470 C CA . ASN A 1 184 ? 38.528 0.845 -33.949 1.00 53.38 184 ASN A CA 1
ATOM 1471 C C . ASN A 1 184 ? 39.023 -0.325 -34.825 1.00 53.38 184 ASN A C 1
ATOM 1473 O O . ASN A 1 184 ? 40.226 -0.461 -35.042 1.00 53.38 184 ASN A O 1
ATOM 1477 N N . GLY A 1 185 ? 38.120 -1.182 -35.315 1.00 51.09 185 GLY A N 1
ATOM 1478 C CA . GLY A 1 185 ? 38.431 -2.367 -36.126 1.00 51.09 185 GLY A CA 1
ATOM 1479 C C . GLY A 1 185 ? 38.172 -2.211 -37.630 1.00 51.09 185 GLY A C 1
ATOM 1480 O O . GLY A 1 185 ? 38.238 -3.197 -38.367 1.00 51.09 185 GLY A O 1
ATOM 1481 N N . SER A 1 186 ? 37.825 -1.012 -38.107 1.00 46.09 186 SER A N 1
ATOM 1482 C CA . SER A 1 186 ? 37.328 -0.815 -39.471 1.00 46.09 186 SER A CA 1
ATOM 1483 C C . SER A 1 186 ? 38.434 -0.791 -40.536 1.00 46.09 186 SER A C 1
ATOM 1485 O O . SER A 1 186 ? 38.926 0.267 -40.935 1.00 46.09 186 SER A O 1
ATOM 1487 N N . GLY A 1 187 ? 38.744 -1.966 -41.092 1.00 54.84 187 GLY A N 1
ATOM 1488 C CA . GLY A 1 187 ? 39.098 -2.050 -42.512 1.00 54.84 187 GLY A CA 1
ATOM 1489 C C . GLY A 1 187 ? 37.926 -1.549 -43.382 1.00 54.84 187 GLY A C 1
ATOM 1490 O O . GLY A 1 187 ? 36.771 -1.653 -42.951 1.00 54.84 187 GLY A O 1
ATOM 1491 N N . PRO A 1 188 ? 38.183 -1.000 -44.586 1.00 55.75 188 PRO A N 1
ATOM 1492 C CA . PRO A 1 188 ? 37.198 -0.209 -45.335 1.00 55.75 188 PRO A CA 1
ATOM 1493 C C . PRO A 1 188 ? 35.896 -0.950 -45.689 1.00 55.75 188 PRO A C 1
ATOM 1495 O O . PRO A 1 188 ? 34.852 -0.314 -45.796 1.00 55.75 188 PRO A O 1
ATOM 1498 N N . GLU A 1 189 ? 35.921 -2.280 -45.803 1.00 55.88 189 GLU A N 1
ATOM 1499 C CA . GLU A 1 189 ? 34.760 -3.092 -46.204 1.00 55.88 189 GLU A CA 1
ATOM 1500 C C . GLU A 1 189 ? 33.682 -3.227 -45.107 1.00 55.88 189 GLU A C 1
ATOM 1502 O O . GLU A 1 189 ? 32.494 -3.324 -45.412 1.00 55.88 189 GLU A O 1
ATOM 1507 N N . ASN A 1 190 ? 34.047 -3.165 -43.819 1.00 54.44 190 ASN A N 1
ATOM 1508 C CA . ASN A 1 190 ? 33.073 -3.323 -42.725 1.00 54.44 190 ASN A CA 1
ATOM 1509 C C . ASN A 1 190 ? 32.216 -2.063 -42.491 1.00 54.44 190 ASN A C 1
ATOM 1511 O O . ASN A 1 190 ? 31.119 -2.154 -41.936 1.00 54.44 190 ASN A O 1
ATOM 1515 N N . SER A 1 191 ? 32.690 -0.890 -42.927 1.00 56.56 191 SER A N 1
ATOM 1516 C CA . SER A 1 191 ? 32.000 0.395 -42.742 1.00 56.56 191 SER A CA 1
ATOM 1517 C C . SER A 1 191 ? 30.647 0.439 -43.468 1.00 56.56 191 SER A C 1
ATOM 1519 O O . SER A 1 191 ? 29.633 0.831 -42.881 1.00 56.56 191 SER A O 1
ATOM 1521 N N . GLU A 1 192 ? 30.591 -0.036 -44.716 1.00 60.06 192 GLU A N 1
ATOM 1522 C CA . GLU A 1 192 ? 29.357 -0.030 -45.514 1.00 60.06 192 GLU A CA 1
ATOM 1523 C C . GLU A 1 192 ? 28.315 -1.035 -44.999 1.00 60.06 192 GLU A C 1
ATOM 1525 O O . GLU A 1 192 ? 27.113 -0.746 -45.004 1.00 60.06 192 GLU A O 1
ATOM 1530 N N . PHE A 1 193 ? 28.753 -2.190 -44.488 1.00 63.25 193 PHE A N 1
ATOM 1531 C CA . PHE A 1 193 ? 27.862 -3.202 -43.912 1.00 63.25 193 PHE A CA 1
ATOM 1532 C C . PHE A 1 193 ? 27.167 -2.705 -42.632 1.00 63.25 193 PHE A C 1
ATOM 1534 O O . PHE A 1 193 ? 25.969 -2.904 -42.432 1.00 63.25 193 PHE A O 1
ATOM 1541 N N . LEU A 1 194 ? 27.884 -1.969 -41.783 1.00 60.97 194 LEU A N 1
ATOM 1542 C CA . LEU A 1 194 ? 27.301 -1.357 -40.587 1.00 60.97 194 LEU A CA 1
ATOM 1543 C C . LEU A 1 194 ? 26.408 -0.158 -40.919 1.00 60.97 194 LEU A C 1
ATOM 1545 O O . LEU A 1 194 ? 25.313 -0.038 -40.365 1.00 60.97 194 LEU A O 1
ATOM 1549 N N . GLY A 1 195 ? 26.813 0.676 -41.882 1.00 67.88 195 GLY A N 1
ATOM 1550 C CA . GLY A 1 195 ? 25.979 1.766 -42.390 1.00 67.88 195 GLY A CA 1
ATOM 1551 C C . GLY A 1 195 ? 24.665 1.275 -43.012 1.00 67.88 195 GLY A C 1
ATOM 1552 O O . GLY A 1 195 ? 23.625 1.914 -42.842 1.00 67.88 195 GLY A O 1
ATOM 1553 N N . THR A 1 196 ? 24.672 0.120 -43.684 1.00 71.94 196 THR A N 1
ATOM 1554 C CA . THR A 1 196 ? 23.451 -0.508 -44.215 1.00 71.94 196 THR A CA 1
ATOM 1555 C C . THR A 1 196 ? 22.589 -1.130 -43.117 1.00 71.94 196 THR A C 1
ATOM 1557 O O . THR A 1 196 ? 21.386 -0.875 -43.113 1.00 71.94 196 THR A O 1
ATOM 1560 N N . ILE A 1 197 ? 23.158 -1.822 -42.121 1.00 74.56 197 ILE A N 1
ATOM 1561 C CA . ILE A 1 197 ? 22.398 -2.306 -40.947 1.00 74.56 197 ILE A CA 1
ATOM 1562 C C . ILE A 1 197 ? 21.727 -1.151 -40.188 1.00 74.56 197 ILE A C 1
ATOM 1564 O O . ILE A 1 197 ? 20.565 -1.265 -39.793 1.00 74.56 197 ILE A O 1
ATOM 1568 N N . GLN A 1 198 ? 22.419 -0.025 -39.995 1.00 76.31 198 GLN A N 1
ATOM 1569 C CA . GLN A 1 198 ? 21.856 1.129 -39.290 1.00 76.31 198 GLN A CA 1
ATOM 1570 C C . GLN A 1 198 ? 20.724 1.801 -40.086 1.00 76.31 198 GLN A C 1
ATOM 1572 O O . GLN A 1 198 ? 19.726 2.209 -39.491 1.00 76.31 198 GLN A O 1
ATOM 1577 N N . ARG A 1 199 ? 20.830 1.858 -41.424 1.00 77.38 199 ARG A N 1
ATOM 1578 C CA . ARG A 1 199 ? 19.727 2.288 -42.304 1.00 77.38 199 ARG A CA 1
ATOM 1579 C C . ARG A 1 199 ? 18.535 1.337 -42.205 1.00 77.38 199 ARG A C 1
ATOM 1581 O O . ARG A 1 199 ? 17.440 1.803 -41.926 1.00 77.38 199 ARG A O 1
ATOM 1588 N N . ILE A 1 200 ? 18.757 0.023 -42.305 1.00 81.44 200 ILE A N 1
ATOM 1589 C CA . ILE A 1 200 ? 17.699 -0.996 -42.189 1.00 81.44 200 ILE A CA 1
ATOM 1590 C C . ILE A 1 200 ? 16.981 -0.899 -40.836 1.00 81.44 200 ILE A C 1
ATOM 1592 O O . ILE A 1 200 ? 15.755 -0.935 -40.802 1.00 81.44 200 ILE A O 1
ATOM 1596 N N . ARG A 1 201 ? 17.706 -0.712 -39.722 1.00 80.25 201 ARG A N 1
ATOM 1597 C CA . ARG A 1 201 ? 17.087 -0.480 -38.402 1.00 80.25 201 ARG A CA 1
ATOM 1598 C C . ARG A 1 201 ? 16.222 0.779 -38.380 1.00 80.25 201 ARG A C 1
ATOM 1600 O O . ARG A 1 201 ? 15.096 0.718 -37.898 1.00 80.25 201 ARG A O 1
ATOM 1607 N N . LYS A 1 202 ? 16.724 1.891 -38.922 1.00 84.06 202 LYS A N 1
ATOM 1608 C CA . LYS A 1 202 ? 15.990 3.162 -38.980 1.00 84.06 202 LYS A CA 1
ATOM 1609 C C . LYS A 1 202 ? 14.757 3.083 -39.885 1.00 84.06 202 LYS A C 1
ATOM 1611 O O . LYS A 1 202 ? 13.729 3.673 -39.567 1.00 84.06 202 LYS A O 1
ATOM 1616 N N . ASP A 1 203 ? 14.833 2.339 -40.984 1.00 84.69 203 ASP A N 1
ATOM 1617 C CA . ASP A 1 203 ? 13.698 2.097 -41.876 1.00 84.69 203 ASP A CA 1
ATOM 1618 C C . ASP A 1 203 ? 12.662 1.161 -41.230 1.00 84.69 203 ASP A C 1
ATOM 1620 O O . ASP A 1 203 ? 11.460 1.399 -41.353 1.00 84.69 203 ASP A O 1
ATOM 1624 N N . LEU A 1 204 ? 13.097 0.155 -40.465 1.00 85.38 204 LEU A N 1
ATOM 1625 C CA . LEU A 1 204 ? 12.216 -0.708 -39.669 1.00 85.38 204 LEU A CA 1
ATOM 1626 C C . LEU A 1 204 ? 11.480 0.112 -38.592 1.00 85.38 204 LEU A C 1
ATOM 1628 O O . LEU A 1 204 ? 10.256 0.087 -38.528 1.00 85.38 204 LEU A O 1
ATOM 1632 N N . GLU A 1 205 ? 12.192 0.934 -37.823 1.00 87.75 205 GLU A N 1
ATOM 1633 C CA . GLU A 1 205 ? 11.599 1.845 -36.832 1.00 87.75 205 GLU A CA 1
ATOM 1634 C C . GLU A 1 205 ? 10.603 2.834 -37.473 1.00 87.75 205 GLU A C 1
ATOM 1636 O O . GLU A 1 205 ? 9.488 3.015 -36.986 1.00 87.75 205 GLU A O 1
ATOM 1641 N N . ASN A 1 206 ? 10.948 3.405 -38.631 1.00 88.56 206 ASN A N 1
ATOM 1642 C CA . ASN A 1 206 ? 10.075 4.292 -39.404 1.00 88.56 206 ASN A CA 1
ATOM 1643 C C . ASN A 1 206 ? 8.831 3.565 -39.957 1.00 88.56 206 ASN A C 1
ATOM 1645 O O . ASN A 1 206 ? 7.747 4.146 -40.008 1.00 88.56 206 ASN A O 1
ATOM 1649 N N . THR A 1 207 ? 8.944 2.295 -40.361 1.00 87.19 207 THR A N 1
ATOM 1650 C CA . THR A 1 207 ? 7.783 1.497 -40.804 1.00 87.19 207 THR A CA 1
ATOM 1651 C C . THR A 1 207 ? 6.881 1.085 -39.643 1.00 87.19 207 THR A C 1
ATOM 1653 O O . THR A 1 207 ? 5.663 1.142 -39.805 1.00 87.19 207 THR A O 1
ATOM 1656 N N . LEU A 1 208 ? 7.431 0.782 -38.462 1.00 85.81 208 LEU A N 1
ATOM 1657 C CA . LEU A 1 208 ? 6.645 0.568 -37.240 1.00 85.81 208 LEU A CA 1
ATOM 1658 C C . LEU A 1 208 ? 5.911 1.844 -36.809 1.00 85.81 208 LEU A C 1
ATOM 1660 O O . LEU A 1 208 ? 4.704 1.801 -36.589 1.00 85.81 208 LEU A O 1
ATOM 1664 N N . ALA A 1 209 ? 6.590 2.994 -36.787 1.00 85.50 209 ALA A N 1
ATOM 1665 C CA . ALA A 1 209 ? 5.959 4.278 -36.478 1.00 85.50 209 ALA A CA 1
ATOM 1666 C C . ALA A 1 209 ? 4.830 4.624 -37.470 1.00 85.50 209 ALA A C 1
ATOM 1668 O O . ALA A 1 209 ? 3.753 5.059 -37.067 1.00 85.50 209 ALA A O 1
ATOM 1669 N N . LYS A 1 210 ? 5.030 4.372 -38.771 1.00 88.44 210 LYS A N 1
ATOM 1670 C CA . LYS A 1 210 ? 3.979 4.538 -39.792 1.00 88.44 210 LYS A CA 1
ATOM 1671 C C . LYS A 1 210 ? 2.814 3.567 -39.602 1.00 88.44 210 LYS A C 1
ATOM 1673 O O . LYS A 1 210 ? 1.672 3.992 -39.755 1.00 88.44 210 LYS A O 1
ATOM 1678 N N . ARG A 1 211 ? 3.077 2.298 -39.256 1.00 86.00 211 ARG A N 1
ATOM 1679 C CA . ARG A 1 211 ? 2.034 1.311 -38.922 1.00 86.00 211 ARG A CA 1
ATOM 1680 C C . ARG A 1 211 ? 1.191 1.807 -37.749 1.00 86.00 211 ARG A C 1
ATOM 1682 O O . ARG A 1 211 ? -0.029 1.771 -37.844 1.00 86.00 211 ARG A O 1
ATOM 1689 N N . GLU A 1 212 ? 1.827 2.319 -36.701 1.00 85.50 212 GLU A N 1
ATOM 1690 C CA . GLU A 1 212 ? 1.144 2.831 -35.511 1.00 85.50 212 GLU A CA 1
ATOM 1691 C C . GLU A 1 212 ? 0.318 4.095 -35.805 1.00 85.50 212 GLU A C 1
ATOM 1693 O O . GLU A 1 212 ? -0.805 4.233 -35.326 1.00 85.50 212 GLU A O 1
ATOM 1698 N N . ILE A 1 213 ? 0.804 4.996 -36.664 1.00 86.94 213 ILE A N 1
ATOM 1699 C CA . ILE A 1 213 ? 0.009 6.146 -37.129 1.00 86.94 213 ILE A CA 1
ATOM 1700 C C . ILE A 1 213 ? -1.222 5.671 -37.915 1.00 86.94 213 ILE A C 1
ATOM 1702 O O . ILE A 1 213 ? -2.330 6.126 -37.641 1.00 86.94 213 ILE A O 1
ATOM 1706 N N . VAL A 1 214 ? -1.059 4.736 -38.859 1.00 87.50 214 VAL A N 1
ATOM 1707 C CA . VAL A 1 214 ? -2.181 4.186 -39.644 1.00 87.50 214 VAL A CA 1
ATOM 1708 C C . VAL A 1 214 ? -3.188 3.462 -38.744 1.00 87.50 214 VAL A C 1
ATOM 1710 O O . VAL A 1 214 ? -4.386 3.653 -38.920 1.00 87.50 214 VAL A O 1
ATOM 1713 N N . ARG A 1 215 ? -2.717 2.696 -37.752 1.00 86.88 215 ARG A N 1
ATOM 1714 C CA . ARG A 1 215 ? -3.535 2.029 -36.726 1.00 86.88 215 ARG A CA 1
ATOM 1715 C C . ARG A 1 215 ? -4.418 3.032 -35.979 1.00 86.88 215 ARG A C 1
ATOM 1717 O O . ARG A 1 215 ? -5.637 2.886 -35.994 1.00 86.88 215 ARG A O 1
ATOM 1724 N N . ASN A 1 216 ? -3.816 4.067 -35.391 1.00 86.62 216 ASN A N 1
ATOM 1725 C CA . ASN A 1 216 ? -4.537 5.080 -34.616 1.00 86.62 216 ASN A CA 1
ATOM 1726 C C . ASN A 1 216 ? -5.511 5.898 -35.485 1.00 86.62 216 ASN A C 1
ATOM 1728 O O . ASN A 1 216 ? -6.626 6.185 -35.056 1.00 86.62 216 ASN A O 1
ATOM 1732 N N . VAL A 1 217 ? -5.136 6.220 -36.731 1.00 88.69 217 VAL A N 1
ATOM 1733 C CA . VAL A 1 217 ? -6.038 6.876 -37.695 1.00 88.69 217 VAL A CA 1
ATOM 1734 C C . VAL A 1 217 ? -7.217 5.971 -38.064 1.00 88.69 217 VAL A C 1
ATOM 1736 O O . VAL A 1 217 ? -8.338 6.462 -38.152 1.00 88.69 217 VAL A O 1
ATOM 1739 N N . LEU A 1 218 ? -7.003 4.663 -38.249 1.00 84.75 218 LEU A N 1
ATOM 1740 C CA . LEU A 1 218 ? -8.087 3.735 -38.571 1.00 84.75 218 LEU A CA 1
ATOM 1741 C C . LEU A 1 218 ? -9.036 3.534 -37.381 1.00 84.75 218 LEU A C 1
ATOM 1743 O O . LEU A 1 218 ? -10.246 3.558 -37.576 1.00 84.75 218 LEU A O 1
ATOM 1747 N N . GLN A 1 219 ? -8.511 3.409 -36.156 1.00 83.94 219 GLN A N 1
ATOM 1748 C CA . GLN A 1 219 ? -9.328 3.384 -34.935 1.00 83.94 219 GLN A CA 1
ATOM 1749 C C . GLN A 1 219 ? -10.174 4.649 -34.802 1.00 83.94 219 GLN A C 1
ATOM 1751 O O . GLN A 1 219 ? -11.384 4.552 -34.610 1.00 83.94 219 GLN A O 1
ATOM 1756 N N . GLY A 1 220 ? -9.550 5.824 -34.944 1.00 87.06 220 GLY A N 1
ATOM 1757 C CA . GLY A 1 220 ? -10.245 7.109 -34.912 1.00 87.06 220 GLY A CA 1
ATOM 1758 C C . GLY A 1 220 ? -11.352 7.170 -35.958 1.00 87.06 220 GLY A C 1
ATOM 1759 O O . GLY A 1 220 ? -12.495 7.441 -35.617 1.00 87.06 220 GLY A O 1
ATOM 1760 N N . LEU A 1 221 ? -11.055 6.809 -37.209 1.00 86.31 221 LEU A N 1
ATOM 1761 C CA . LEU A 1 221 ? -12.030 6.840 -38.299 1.00 86.31 221 LEU A CA 1
ATOM 1762 C C . LEU A 1 221 ? -13.189 5.850 -38.097 1.00 86.31 221 LEU A C 1
ATOM 1764 O O . LEU A 1 221 ? -14.328 6.201 -38.389 1.00 86.31 221 LEU A O 1
ATOM 1768 N N . ILE A 1 222 ? -12.938 4.649 -37.566 1.00 84.00 222 ILE A N 1
ATOM 1769 C CA . ILE A 1 222 ? -13.997 3.682 -37.233 1.00 84.00 222 ILE A CA 1
ATOM 1770 C C . ILE A 1 222 ? -14.898 4.247 -36.128 1.00 84.00 222 ILE A C 1
ATOM 1772 O O . ILE A 1 222 ? -16.114 4.293 -36.302 1.00 84.00 222 ILE A O 1
ATOM 1776 N N . LEU A 1 223 ? -14.317 4.748 -35.035 1.00 85.25 223 LEU A N 1
ATOM 1777 C CA . LEU A 1 223 ? -15.065 5.294 -33.898 1.00 85.25 223 LEU A CA 1
ATOM 1778 C C . LEU A 1 223 ? -15.820 6.593 -34.248 1.00 85.25 223 LEU A C 1
ATOM 1780 O O . LEU A 1 223 ? -16.956 6.777 -33.816 1.00 85.25 223 LEU A O 1
ATOM 1784 N N . GLU A 1 224 ? -15.235 7.471 -35.065 1.00 87.88 224 GLU A N 1
ATOM 1785 C CA . GLU A 1 224 ? -15.851 8.726 -35.522 1.00 87.88 224 GLU A CA 1
ATOM 1786 C C . GLU A 1 224 ? -16.886 8.521 -3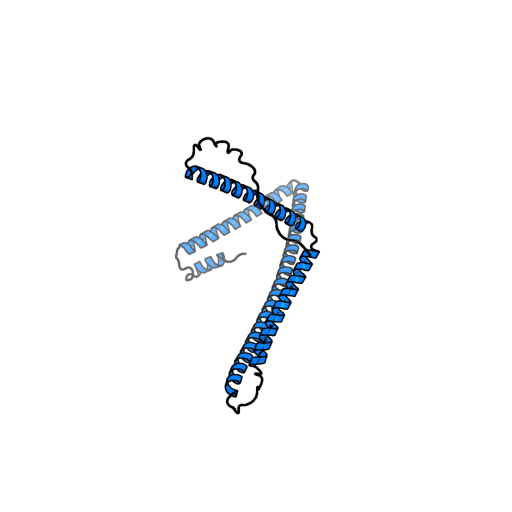6.640 1.00 87.88 224 GLU A C 1
ATOM 1788 O O . GLU A 1 224 ? -17.770 9.361 -36.819 1.00 87.88 224 GLU A O 1
ATOM 1793 N N . SER A 1 225 ? -16.840 7.404 -37.377 1.00 84.12 225 SER A N 1
ATOM 1794 C CA . SER A 1 225 ? -17.800 7.120 -38.458 1.00 84.12 225 SER A CA 1
ATOM 1795 C C . SER A 1 225 ? -19.231 6.842 -37.981 1.00 84.12 225 SER A C 1
ATOM 1797 O O . SER A 1 225 ? -20.143 6.827 -38.806 1.00 84.12 225 SER A O 1
ATOM 1799 N N . HIS A 1 226 ? -19.436 6.629 -36.673 1.00 77.50 226 HIS A N 1
ATOM 1800 C CA . HIS A 1 226 ? -20.710 6.205 -36.072 1.00 77.50 226 HIS A CA 1
ATOM 1801 C C . HIS A 1 226 ? -21.272 4.887 -36.657 1.00 77.50 226 HIS A C 1
ATOM 1803 O O . HIS A 1 226 ? -22.456 4.595 -36.502 1.00 77.50 226 HIS A O 1
ATOM 1809 N N . VAL A 1 227 ? -20.433 4.081 -37.321 1.00 81.25 227 VAL A N 1
ATOM 1810 C CA . VAL A 1 227 ? -20.787 2.743 -37.813 1.00 81.25 227 VAL A CA 1
ATOM 1811 C C . VAL A 1 227 ? -20.709 1.739 -36.663 1.00 81.25 227 VAL A C 1
ATOM 1813 O O . VAL A 1 227 ? -19.744 1.728 -35.898 1.00 81.25 227 VAL A O 1
ATOM 1816 N N . GLU A 1 228 ? -21.714 0.870 -36.554 1.00 82.44 228 GLU A N 1
ATOM 1817 C CA . GLU A 1 228 ? -21.811 -0.158 -35.513 1.00 82.44 228 GLU A CA 1
ATOM 1818 C C . GLU A 1 228 ? -20.885 -1.349 -35.829 1.00 82.44 228 GLU A C 1
ATOM 1820 O O . GLU A 1 228 ? -21.285 -2.415 -36.290 1.00 82.44 228 GLU A O 1
ATOM 1825 N N . TRP A 1 229 ? -19.587 -1.130 -35.605 1.00 80.88 229 TRP A N 1
ATOM 1826 C CA . TRP A 1 229 ? -18.480 -2.032 -35.948 1.00 80.88 229 TRP A CA 1
ATOM 1827 C C . TRP A 1 229 ? -18.488 -3.388 -35.227 1.00 80.88 229 TRP A C 1
ATOM 1829 O O . TRP A 1 229 ? -17.676 -4.252 -35.548 1.00 80.88 229 TRP A O 1
ATOM 1839 N N . THR A 1 230 ? -19.395 -3.583 -34.272 1.00 81.75 230 THR A N 1
ATOM 1840 C CA . THR A 1 230 ? -19.633 -4.851 -33.571 1.00 81.75 230 THR A CA 1
ATOM 1841 C C . THR A 1 230 ? -20.541 -5.817 -34.335 1.00 81.75 230 THR A C 1
ATOM 1843 O O . THR A 1 230 ? -20.580 -6.990 -33.975 1.00 81.75 230 THR A O 1
ATOM 1846 N N . GLU A 1 231 ? -21.270 -5.358 -35.360 1.00 83.81 231 GLU A N 1
ATOM 1847 C CA . GLU A 1 231 ? -22.139 -6.214 -36.191 1.00 83.81 231 GLU A CA 1
ATOM 1848 C C . GLU A 1 231 ? -21.483 -6.659 -37.512 1.00 83.81 231 GLU A C 1
ATOM 1850 O O . GLU A 1 231 ? -21.936 -7.622 -38.130 1.00 83.81 231 GLU A O 1
ATOM 1855 N N . ASP A 1 232 ? -20.405 -5.995 -37.942 1.00 85.75 232 ASP A N 1
ATOM 1856 C CA . ASP A 1 232 ? -19.626 -6.371 -39.127 1.00 85.75 232 ASP A CA 1
ATOM 1857 C C . ASP A 1 232 ? -18.378 -7.173 -38.722 1.00 85.75 232 ASP A C 1
ATOM 1859 O O . ASP A 1 232 ? -17.403 -6.615 -38.210 1.00 85.75 232 ASP A O 1
ATOM 1863 N N . ASP A 1 233 ? -18.383 -8.480 -39.008 1.00 82.00 233 ASP A N 1
ATOM 1864 C CA . ASP A 1 233 ? -17.247 -9.392 -38.797 1.00 82.00 233 ASP A CA 1
ATOM 1865 C C . ASP A 1 233 ? -15.933 -8.852 -39.391 1.00 82.00 233 ASP A C 1
ATOM 1867 O O . ASP A 1 233 ? -14.853 -9.076 -38.832 1.00 82.00 233 ASP A O 1
ATOM 1871 N N . HIS A 1 234 ? -15.990 -8.129 -40.515 1.00 82.56 234 HIS A N 1
ATOM 1872 C CA . HIS A 1 234 ? -14.804 -7.563 -41.149 1.00 82.56 234 HIS A CA 1
ATOM 1873 C C . HIS A 1 234 ? -14.242 -6.394 -40.335 1.00 82.56 234 HIS A C 1
ATOM 1875 O O . HIS A 1 234 ? -13.035 -6.341 -40.078 1.00 82.56 234 HIS A O 1
ATOM 1881 N N . LEU A 1 235 ? -15.112 -5.493 -39.874 1.00 81.00 235 LEU A N 1
ATOM 1882 C CA . LEU A 1 235 ? -14.723 -4.315 -39.103 1.00 81.00 235 LEU A CA 1
ATOM 1883 C C . LEU A 1 235 ? -14.293 -4.685 -37.675 1.00 81.00 235 LEU A C 1
ATOM 1885 O O . LEU A 1 235 ? -13.305 -4.147 -37.171 1.00 81.00 235 LEU A O 1
ATOM 1889 N N . MET A 1 236 ? -14.939 -5.689 -37.077 1.00 81.81 236 MET A N 1
ATOM 1890 C CA . MET A 1 236 ? -14.519 -6.304 -35.819 1.00 81.81 236 MET A CA 1
ATOM 1891 C C . MET A 1 236 ? -13.147 -6.982 -35.950 1.00 81.81 236 MET A C 1
ATOM 1893 O O . MET A 1 236 ? -12.272 -6.751 -35.117 1.00 81.81 236 MET A O 1
ATOM 1897 N N . THR A 1 237 ? -12.901 -7.753 -37.017 1.00 83.12 237 THR A N 1
ATOM 1898 C CA . THR A 1 237 ? -11.581 -8.366 -37.277 1.00 83.12 237 THR A CA 1
ATOM 1899 C C . THR A 1 237 ? -10.489 -7.303 -37.428 1.00 83.12 237 THR A C 1
ATOM 1901 O O . THR A 1 237 ? -9.385 -7.453 -36.898 1.00 83.12 237 THR A O 1
ATOM 1904 N N . ILE A 1 238 ? -10.793 -6.197 -38.111 1.00 81.50 238 ILE A N 1
ATOM 1905 C CA . ILE A 1 238 ? -9.889 -5.050 -38.239 1.00 81.50 238 ILE A CA 1
ATOM 1906 C C . ILE A 1 238 ? -9.606 -4.430 -36.862 1.00 81.50 238 ILE A C 1
ATOM 1908 O O . ILE A 1 238 ? -8.443 -4.251 -36.516 1.00 81.50 238 ILE A O 1
ATOM 1912 N N . MET A 1 239 ? -10.628 -4.173 -36.041 1.00 80.31 239 MET A N 1
ATOM 1913 C CA . MET A 1 239 ? -10.453 -3.573 -34.712 1.00 80.31 239 MET A CA 1
ATOM 1914 C C . MET A 1 239 ? -9.697 -4.490 -33.729 1.00 80.31 239 MET A C 1
ATOM 1916 O O . MET A 1 239 ? -8.904 -4.007 -32.920 1.00 80.31 239 MET A O 1
ATOM 1920 N N . LEU A 1 240 ? -9.874 -5.813 -33.831 1.00 80.50 240 LEU A N 1
ATOM 1921 C CA . LEU A 1 240 ? -9.166 -6.814 -33.021 1.00 80.50 240 LEU A CA 1
ATOM 1922 C C . LEU A 1 240 ? -7.704 -7.004 -33.452 1.00 80.50 240 LEU A C 1
ATOM 1924 O O . LEU A 1 240 ? -6.815 -6.968 -32.606 1.00 80.50 240 LEU A O 1
ATOM 1928 N N . SER A 1 241 ? -7.427 -7.114 -34.756 1.00 76.50 241 SER A N 1
ATOM 1929 C CA . SER A 1 241 ? -6.048 -7.188 -35.292 1.00 76.50 241 SER A CA 1
ATOM 1930 C C . SER A 1 241 ? -5.244 -5.892 -35.095 1.00 76.50 241 SER A C 1
ATOM 1932 O O . SER A 1 241 ? -4.014 -5.881 -35.162 1.00 76.50 241 SER A O 1
ATOM 1934 N N . ILE A 1 242 ? -5.946 -4.796 -34.814 1.00 77.75 242 ILE A N 1
ATOM 1935 C CA . ILE A 1 242 ? -5.408 -3.531 -34.320 1.00 77.75 242 ILE A CA 1
ATOM 1936 C C . ILE A 1 242 ? -5.121 -3.571 -32.809 1.00 77.75 242 ILE A C 1
ATOM 1938 O O . ILE A 1 242 ? -4.251 -2.838 -32.342 1.00 77.75 242 ILE A O 1
ATOM 1942 N N . GLY A 1 243 ? -5.834 -4.384 -32.029 1.00 65.81 243 GLY A N 1
ATOM 1943 C CA . GLY A 1 243 ? -5.653 -4.518 -30.581 1.00 65.81 243 GLY A CA 1
ATOM 1944 C C . GLY A 1 243 ? -4.448 -5.371 -30.171 1.00 65.81 243 GLY A C 1
ATOM 1945 O O . GLY A 1 243 ? -3.872 -5.118 -29.116 1.00 65.81 243 GLY A O 1
ATOM 1946 N N . GLU A 1 244 ? -4.043 -6.340 -30.994 1.00 64.50 244 GLU A N 1
ATOM 1947 C CA . GLU A 1 244 ? -2.930 -7.250 -30.690 1.00 64.50 244 GLU A CA 1
ATOM 1948 C C . GLU A 1 244 ? -1.549 -6.582 -30.851 1.00 64.50 244 GLU A C 1
ATOM 1950 O O . GLU A 1 244 ? -1.100 -6.258 -31.956 1.00 64.50 244 GLU A O 1
ATOM 1955 N N . GLU A 1 245 ? -0.848 -6.413 -29.726 1.00 54.47 245 GLU A N 1
ATOM 1956 C CA . GLU A 1 245 ? 0.588 -6.123 -29.696 1.00 54.47 245 GLU A CA 1
ATOM 1957 C C . GLU A 1 245 ? 1.392 -7.388 -30.061 1.00 54.47 245 GLU A C 1
ATOM 1959 O O . GLU A 1 245 ? 1.135 -8.469 -29.527 1.00 54.47 245 GLU A O 1
ATOM 1964 N N . PHE A 1 246 ? 2.374 -7.232 -30.956 1.00 48.72 246 PHE A N 1
ATOM 1965 C CA . PHE A 1 246 ? 3.362 -8.246 -31.360 1.00 48.72 246 PHE A CA 1
ATOM 1966 C C . PHE A 1 246 ? 4.773 -7.747 -31.034 1.00 48.72 246 PHE A C 1
ATOM 1968 O O . PHE A 1 246 ? 5.052 -6.580 -31.401 1.00 48.72 246 PHE A O 1
#

pLDDT: mean 77.4, std 17.48, range [36.19, 97.5]

InterPro domains:
  IPR008426 Centromere protein H, C-terminal [PF05837] (36-241)
  IPR040034 Centromere protein H [PTHR48122] (25-244)

Secondary structure (DSSP, 8-state):
---------------PPPPPP--SS-HHHHHHHHHHHHHHHHHHHHHHHHHHHHHHHHHHHHHHHHS-HHHHHHHHHHHHHHHHHHHHHHHHHHHHHHHHHHS----S----GGGHHHHHHHHHHHHHHHHHHHHHHHHHHHHHHHHHHHHHHHHHHHHHHHHHHHHHHHHHHHHHHHHHHHHHT--HHHHHHHHHHHHHHHHHHHHHHHHHHHHHHHHHHHHHTT--TTT-HHHHHHHHHHH---

Foldseek 3Di:
DDDDDDDDDDDDDDDDDDDDPDDPDDPVVVVVVVVVVVVVVVVVVVVVVVVVVVVVVVVVVVVVVVDDCVVVVVVVVVVVVVVVVVVVVVVVVVVVVVCCVQCVDPPDDDDDPPPPPVNVVVVVVVVVVVVVVVVVVVVVVVVVVVVVVVVVVVVVVVVVVVVVVVVVVVVVVVVVVVVVCQVVVDDPVSVVVVVVVVVVVVVVVVVVVVVLVVLVVLVCCVVVVPDPLVVDPVSVVSVVVSVDDD

Radius of gyration: 47.11 Å; chains: 1; bounding box: 78×93×136 Å

Sequence (246 aa):
MDSTTIIEETSNTLEPQPETPASLFTSKEQEVLDYFEHLSWLIQQRREYEHIIERQTQQEQQKAAESPPANAIKLAQVSSANLFKDKAIESAKAGIVILETLSPQRTSSSNNDNLQPSNNTLNELILERDRLVTEFLKMHHELLEAQSELSKLEKKVIARHIENRKLMSEITRITEASSISIENGSGPENSEFLGTIQRIRKDLENTLAKREIVRNVLQGLILESHVEWTEDDHLMTIMLSIGEEF